Protein AF-A0A922VK07-F1 (afdb_monomer)

Nearest PDB structures (foldseek):
  8gsv-assembly1_S  TM=2.623E-01  e=2.761E+00  Homo sapiens
  7q83-assembly2_D  TM=3.585E-01  e=7.399E+00  Saccharomyces cerevisiae S288C

Mean predicted aligned error: 12.31 Å

Foldseek 3Di:
DDPDDDPPPVVPDDCVPDDVPNLVVQLVVQLVVLQVLLLLLQVVLQVQVVHDDPSDPPHDPVLSVVSNVVSVVVSVVVSVVLSVQLVVLLVVCVVVVHDVVVSVVSNVCCVVVVADPVRVVLVVQQSSQVSSQSSSLVSCVVVVQQKKAKDQPDPPADPVSVVRHRPMDTSPAAGPPRHNFDDPDGPHDIHMHGDDDDPPPDDDDDD

Solvent-accessible surface area (backbone atoms only — not comparable to full-atom values): 11897 Å² total; per-residue (Å²): 140,81,97,76,84,85,67,65,73,75,70,72,51,65,73,89,80,45,64,92,51,50,68,61,54,49,41,52,52,50,44,53,51,42,51,51,31,15,50,53,18,18,47,52,37,27,60,75,70,76,55,78,81,77,84,52,91,76,69,57,68,68,59,51,50,50,47,59,54,48,41,50,54,52,50,56,51,50,54,51,52,53,53,46,53,52,50,50,42,47,48,54,26,58,76,68,69,51,57,69,71,55,33,51,46,46,48,45,45,51,70,78,59,65,63,52,71,66,56,49,48,30,50,52,44,27,52,42,35,36,27,13,38,52,24,18,52,50,43,36,51,77,70,65,46,58,29,31,26,34,39,37,84,42,89,89,54,51,70,74,50,52,74,41,43,73,46,69,33,49,60,93,41,51,42,90,92,73,38,73,55,33,47,86,48,87,56,44,64,45,46,70,41,79,52,72,81,78,84,62,101,77,73,76,79,89,124

Secondary structure (DSSP, 8-state):
-----S-TTGGGS-TTTS-TTHHHHHHHHHHHHHHHHHHHHHHHHHHHTT------SSPPHHHHHHHHHHHHHHHHHHHHHHHHHHHHHHHHHHHTT--HHHHHHHHHHHHHSS--HHHHHHHHHHHHHHHHHHHHHHHHHHTT--EEEEE--STT--HHHHHTTT-EEETTSPBTTTB-SS-SSTT---EEEEEPPP--S------

Structure (mmCIF, N/CA/C/O backbone):
data_AF-A0A922VK07-F1
#
_entry.id   AF-A0A922VK07-F1
#
loop_
_atom_site.group_PDB
_atom_site.id
_atom_site.type_symbol
_atom_site.label_atom_id
_atom_site.label_alt_id
_atom_site.label_comp_id
_atom_site.label_asym_id
_atom_site.label_entity_id
_atom_site.label_seq_id
_atom_site.pdbx_PDB_ins_code
_atom_site.Cartn_x
_atom_site.Cartn_y
_atom_site.Cartn_z
_atom_site.occupancy
_atom_site.B_iso_or_equiv
_atom_site.auth_seq_id
_atom_site.auth_comp_id
_atom_site.auth_asym_id
_atom_site.auth_atom_id
_atom_site.pdbx_PDB_model_num
ATOM 1 N N . MET A 1 1 ? 19.769 -28.371 -1.000 1.00 34.50 1 MET A N 1
ATOM 2 C CA . MET A 1 1 ? 20.907 -27.501 -1.371 1.00 34.50 1 MET A CA 1
ATOM 3 C C . MET A 1 1 ? 20.717 -27.046 -2.810 1.00 34.50 1 MET A C 1
ATOM 5 O O . MET A 1 1 ? 20.268 -27.857 -3.603 1.00 34.50 1 MET A O 1
ATOM 9 N N . HIS A 1 2 ? 21.078 -25.786 -3.083 1.00 27.80 2 HIS A N 1
ATOM 10 C CA . HIS A 1 2 ? 21.052 -25.051 -4.365 1.00 27.80 2 HIS A CA 1
ATOM 11 C C . HIS A 1 2 ? 19.801 -24.202 -4.649 1.00 27.80 2 HIS A C 1
ATOM 13 O O . HIS A 1 2 ? 19.080 -24.404 -5.618 1.00 27.80 2 HIS A O 1
ATOM 19 N N . ALA A 1 3 ? 19.629 -23.159 -3.828 1.00 29.22 3 ALA A N 1
ATOM 20 C CA . ALA A 1 3 ? 19.074 -21.883 -4.277 1.00 29.22 3 ALA A CA 1
ATOM 21 C C . ALA A 1 3 ? 20.200 -21.111 -4.991 1.00 29.22 3 ALA A C 1
ATOM 23 O O . ALA A 1 3 ? 20.914 -20.316 -4.390 1.00 29.22 3 ALA A O 1
ATOM 24 N N . GLY A 1 4 ? 20.450 -21.457 -6.250 1.00 34.28 4 GLY A N 1
ATOM 25 C CA . GLY A 1 4 ? 21.492 -20.850 -7.072 1.00 34.28 4 GLY A CA 1
ATOM 26 C C . GLY A 1 4 ? 20.924 -20.541 -8.441 1.00 34.28 4 GLY A C 1
ATOM 27 O O . GLY A 1 4 ? 21.095 -21.314 -9.374 1.00 34.28 4 GLY A O 1
ATOM 28 N N . GLY A 1 5 ? 20.195 -19.440 -8.562 1.00 36.53 5 GLY A N 1
ATOM 29 C CA . GLY A 1 5 ? 19.649 -19.046 -9.849 1.00 36.53 5 GLY A CA 1
ATOM 30 C C . GLY A 1 5 ? 19.075 -17.647 -9.796 1.00 36.53 5 GLY A C 1
ATOM 31 O O . GLY A 1 5 ? 18.099 -17.430 -9.091 1.00 36.53 5 GLY A O 1
ATOM 32 N N . ARG A 1 6 ? 19.656 -16.765 -10.621 1.00 42.44 6 ARG A N 1
ATOM 33 C CA . ARG A 1 6 ? 19.177 -15.419 -11.006 1.00 42.44 6 ARG A CA 1
ATOM 34 C C . ARG A 1 6 ? 19.778 -14.186 -10.309 1.00 42.44 6 ARG A C 1
ATOM 36 O O . ARG A 1 6 ? 19.239 -13.105 -10.451 1.00 42.44 6 ARG A O 1
ATOM 43 N N . LEU A 1 7 ? 20.974 -14.302 -9.724 1.00 39.00 7 LEU A N 1
ATOM 44 C CA . LEU A 1 7 ? 21.873 -13.149 -9.468 1.00 39.00 7 LEU A CA 1
ATOM 45 C C . LEU A 1 7 ? 22.954 -12.964 -10.560 1.00 39.00 7 LEU A C 1
ATOM 47 O O . LEU A 1 7 ? 23.858 -12.148 -10.421 1.00 39.00 7 LEU A O 1
ATOM 51 N N . GLY A 1 8 ? 22.913 -13.758 -11.637 1.00 34.16 8 GLY A N 1
ATOM 52 C CA . GLY A 1 8 ? 24.008 -13.847 -12.615 1.00 34.16 8 GLY A CA 1
ATOM 53 C C . GLY A 1 8 ? 24.198 -12.612 -13.502 1.00 34.16 8 GLY A C 1
ATOM 54 O O . GLY A 1 8 ? 25.324 -12.330 -13.891 1.00 34.16 8 GLY A O 1
ATOM 55 N N . LEU A 1 9 ? 23.129 -11.863 -13.792 1.00 38.66 9 LEU A N 1
ATOM 56 C CA . LEU A 1 9 ? 23.190 -10.722 -14.715 1.00 38.66 9 LEU A CA 1
ATOM 57 C C . LEU A 1 9 ? 23.786 -9.463 -14.068 1.00 38.66 9 LEU A C 1
ATOM 59 O O . LEU A 1 9 ? 24.550 -8.756 -14.713 1.00 38.66 9 LEU A O 1
ATOM 63 N N . LEU A 1 10 ? 23.530 -9.229 -12.777 1.00 36.50 10 LEU A N 1
ATOM 64 C CA . LEU A 1 10 ? 24.137 -8.114 -12.036 1.00 36.50 10 LEU A CA 1
ATOM 65 C C . LEU A 1 10 ? 25.637 -8.338 -11.775 1.00 36.50 10 LEU A C 1
ATOM 67 O O . LEU A 1 10 ? 26.406 -7.386 -11.734 1.00 36.50 10 LEU A O 1
ATOM 71 N N . LYS A 1 11 ? 26.093 -9.594 -11.689 1.00 37.59 11 LYS A N 1
ATOM 72 C CA . LYS A 1 11 ? 27.518 -9.938 -11.510 1.00 37.59 11 LYS A CA 1
ATOM 73 C C . LYS A 1 11 ? 28.387 -9.740 -12.762 1.00 37.59 11 LYS A C 1
ATOM 75 O O . LYS A 1 11 ? 29.596 -9.929 -12.675 1.00 37.59 11 LYS A O 1
ATOM 80 N N . ALA A 1 12 ? 27.789 -9.416 -13.911 1.00 39.25 12 ALA A N 1
ATOM 81 C CA . ALA A 1 12 ? 28.489 -9.238 -15.185 1.00 39.25 12 ALA A CA 1
ATOM 82 C C . ALA A 1 12 ? 28.828 -7.769 -15.509 1.00 39.25 12 ALA A C 1
ATOM 84 O O . ALA A 1 12 ? 29.496 -7.506 -16.507 1.00 39.25 12 ALA A O 1
ATOM 85 N N . LEU A 1 13 ? 28.376 -6.816 -14.686 1.00 40.22 13 LEU A N 1
ATOM 86 C CA . LEU A 1 13 ? 28.711 -5.399 -14.824 1.00 40.22 13 LEU A CA 1
ATOM 87 C C . LEU A 1 13 ? 30.000 -5.072 -14.049 1.00 40.22 13 LEU A C 1
ATOM 89 O O . LEU A 1 13 ? 30.261 -5.709 -13.024 1.00 40.22 13 LEU A O 1
ATOM 93 N N . PRO A 1 14 ? 30.805 -4.089 -14.500 1.00 47.56 14 PRO A N 1
ATOM 94 C CA . PRO A 1 14 ? 31.959 -3.619 -13.740 1.00 47.56 14 PRO A CA 1
ATOM 95 C C . PRO A 1 14 ? 31.535 -3.232 -12.316 1.00 47.56 14 PRO A C 1
ATOM 97 O O . PRO A 1 14 ? 30.571 -2.489 -12.127 1.00 47.56 14 PRO A O 1
ATOM 100 N N . SER A 1 15 ? 32.234 -3.755 -11.307 1.00 45.62 15 SER A N 1
ATOM 101 C CA . SER A 1 15 ? 31.907 -3.573 -9.881 1.00 45.62 15 SER A CA 1
ATOM 102 C C . SER A 1 15 ? 31.870 -2.108 -9.428 1.00 45.62 15 SER A C 1
ATOM 104 O O . SER A 1 15 ? 31.229 -1.766 -8.441 1.00 45.62 15 SER A O 1
ATOM 106 N N . GLU A 1 16 ? 32.554 -1.243 -10.166 1.00 42.69 16 GLU A N 1
ATOM 107 C CA . GLU A 1 16 ? 32.606 0.207 -10.014 1.00 42.69 16 GLU A CA 1
ATOM 108 C C . GLU A 1 16 ? 31.335 0.933 -10.497 1.00 42.69 16 GLU A C 1
ATOM 110 O O . GLU A 1 16 ? 31.148 2.103 -10.173 1.00 42.69 16 GLU A O 1
ATOM 115 N N . TRP A 1 17 ? 30.475 0.272 -11.283 1.00 40.72 17 TRP A N 1
ATOM 116 C CA . TRP A 1 17 ? 29.244 0.848 -11.851 1.00 40.72 17 TRP A CA 1
ATOM 117 C C . TRP A 1 17 ? 27.993 0.474 -11.055 1.00 40.72 17 TRP A C 1
ATOM 119 O O . TRP A 1 17 ? 26.922 1.032 -11.287 1.00 40.72 17 TRP A O 1
ATOM 129 N N . LEU A 1 18 ? 28.121 -0.458 -10.114 1.00 41.75 18 LEU A N 1
ATOM 130 C CA . LEU A 1 18 ? 27.050 -0.839 -9.210 1.00 41.75 18 LEU A CA 1
ATOM 131 C C . LEU A 1 18 ? 27.327 -0.242 -7.827 1.00 41.75 18 LEU A C 1
ATOM 133 O O . LEU A 1 18 ? 28.446 -0.370 -7.321 1.00 41.75 18 LEU A O 1
ATOM 137 N N . PRO A 1 19 ? 26.333 0.387 -7.175 1.00 47.91 19 PRO A N 1
ATOM 138 C CA . PRO A 1 19 ? 26.452 0.686 -5.758 1.00 47.91 19 PRO A CA 1
ATOM 139 C C . PRO A 1 19 ? 26.739 -0.630 -5.029 1.00 47.91 19 PRO A C 1
ATOM 141 O O . PRO A 1 19 ? 26.002 -1.600 -5.198 1.00 47.91 19 PRO A O 1
ATOM 144 N N . GLN A 1 20 ? 27.820 -0.669 -4.246 1.00 48.09 20 GLN A N 1
ATOM 145 C CA . GLN A 1 20 ? 28.349 -1.902 -3.641 1.00 48.09 20 GLN A CA 1
ATOM 146 C C . GLN A 1 20 ? 27.286 -2.681 -2.842 1.00 48.09 20 GLN A C 1
ATOM 148 O O . GLN A 1 20 ? 27.364 -3.902 -2.781 1.00 48.09 20 GLN A O 1
ATOM 153 N N . ASN A 1 21 ? 26.272 -1.984 -2.307 1.00 53.88 21 ASN A N 1
ATOM 154 C CA . ASN A 1 21 ? 25.130 -2.553 -1.588 1.00 53.88 21 ASN A CA 1
ATOM 155 C C . ASN A 1 21 ? 23.784 -1.978 -2.078 1.00 53.88 21 ASN A C 1
ATOM 157 O O . ASN A 1 21 ? 22.905 -1.710 -1.264 1.00 53.88 21 ASN A O 1
ATOM 161 N N . ALA A 1 22 ? 23.618 -1.749 -3.388 1.00 56.25 22 ALA A N 1
ATOM 162 C CA . ALA A 1 22 ? 22.436 -1.081 -3.960 1.00 56.25 22 ALA A CA 1
ATOM 163 C C . ALA A 1 22 ? 21.097 -1.614 -3.420 1.00 56.25 22 ALA A C 1
ATOM 165 O O . ALA A 1 22 ? 20.218 -0.828 -3.077 1.00 56.25 22 ALA A O 1
ATOM 166 N N . ASP A 1 23 ? 20.978 -2.936 -3.289 1.00 61.97 23 ASP A N 1
ATOM 167 C CA . ASP A 1 23 ? 19.768 -3.599 -2.801 1.00 61.97 23 ASP A CA 1
ATOM 168 C C . ASP A 1 23 ? 19.545 -3.368 -1.297 1.00 61.97 23 ASP A C 1
ATOM 170 O O . ASP A 1 23 ? 18.420 -3.120 -0.862 1.00 61.97 23 ASP A O 1
ATOM 174 N N . GLU A 1 24 ? 20.610 -3.389 -0.487 1.00 64.94 24 GLU A N 1
ATOM 175 C CA . GLU A 1 24 ? 20.513 -3.142 0.957 1.00 64.94 24 GLU A CA 1
ATOM 176 C C . GLU A 1 24 ? 20.258 -1.666 1.268 1.00 64.94 24 GLU A C 1
ATOM 178 O O . GLU A 1 24 ? 19.494 -1.352 2.181 1.00 64.94 24 GLU A O 1
ATOM 183 N N . ASP A 1 25 ? 20.876 -0.753 0.518 1.00 65.38 25 ASP A N 1
ATOM 184 C CA . ASP A 1 25 ? 20.674 0.687 0.669 1.00 65.38 25 ASP A CA 1
ATOM 185 C C . ASP A 1 25 ? 19.278 1.094 0.195 1.00 65.38 25 ASP A C 1
ATOM 187 O O . ASP A 1 25 ? 18.589 1.838 0.892 1.00 65.38 25 ASP A O 1
ATOM 191 N N . PHE A 1 26 ? 18.798 0.528 -0.917 1.00 67.00 26 PHE A N 1
ATOM 192 C CA . PHE A 1 26 ? 17.413 0.692 -1.354 1.00 67.00 26 PHE A CA 1
ATOM 193 C C . PHE A 1 26 ? 16.418 0.167 -0.311 1.00 67.00 26 PHE A C 1
ATOM 195 O O . PHE A 1 26 ? 15.484 0.881 0.063 1.00 67.00 26 PHE A O 1
ATOM 202 N N . ALA A 1 27 ? 16.631 -1.046 0.208 1.00 66.69 27 ALA A N 1
ATOM 203 C CA . ALA A 1 27 ? 15.777 -1.623 1.243 1.00 66.69 27 ALA A CA 1
ATOM 204 C C . ALA A 1 27 ? 15.758 -0.760 2.516 1.00 66.69 27 ALA A C 1
ATOM 206 O O . ALA A 1 27 ? 14.699 -0.544 3.106 1.00 66.69 27 ALA A O 1
ATOM 207 N N . ARG A 1 28 ? 16.906 -0.205 2.917 1.00 70.44 28 ARG A N 1
ATOM 208 C CA . ARG A 1 28 ? 17.027 0.683 4.082 1.00 70.44 28 ARG A CA 1
ATOM 209 C C . ARG A 1 28 ? 16.248 1.986 3.898 1.00 70.44 28 ARG A C 1
ATOM 211 O O . ARG A 1 28 ? 15.599 2.460 4.833 1.00 70.44 28 ARG A O 1
ATOM 218 N N . GLU A 1 29 ? 16.293 2.556 2.701 1.00 67.19 29 GLU A N 1
ATOM 219 C CA . GLU A 1 29 ? 15.574 3.780 2.338 1.00 67.19 29 GLU A CA 1
ATOM 220 C C . GLU A 1 29 ? 14.070 3.541 2.297 1.00 67.19 29 GLU A C 1
ATOM 222 O O . GLU A 1 29 ? 13.292 4.340 2.829 1.00 67.19 29 GLU A O 1
ATOM 227 N N . LEU A 1 30 ? 13.663 2.408 1.728 1.00 68.62 30 LEU A N 1
ATOM 228 C CA . LEU A 1 30 ? 12.269 2.005 1.676 1.00 68.62 30 LEU A CA 1
ATOM 229 C C . LEU A 1 30 ? 11.723 1.704 3.078 1.00 68.62 30 LEU A C 1
ATOM 231 O O . LEU A 1 30 ? 10.632 2.162 3.409 1.00 68.62 30 LEU A O 1
ATOM 235 N N . GLU A 1 31 ? 12.490 1.035 3.947 1.00 73.00 31 GLU A N 1
ATOM 236 C CA . GLU A 1 31 ? 12.117 0.826 5.354 1.00 73.00 31 GLU A CA 1
ATOM 237 C C . GLU A 1 31 ? 11.935 2.163 6.084 1.00 73.00 31 GLU A C 1
ATOM 239 O O . GLU A 1 31 ? 10.936 2.342 6.787 1.00 73.00 31 GLU A O 1
ATOM 244 N N . ARG A 1 32 ? 12.837 3.136 5.879 1.00 70.38 32 ARG A N 1
ATOM 245 C CA . ARG A 1 32 ? 12.687 4.494 6.435 1.00 70.38 32 ARG A CA 1
ATOM 246 C C . ARG A 1 32 ? 11.392 5.157 5.972 1.00 70.38 32 ARG A C 1
ATOM 248 O O . ARG A 1 32 ? 10.662 5.716 6.791 1.00 70.38 32 ARG A O 1
ATOM 255 N N . TYR A 1 33 ? 11.114 5.110 4.674 1.00 72.19 33 TYR A N 1
ATOM 256 C CA . TYR A 1 33 ? 9.915 5.703 4.087 1.00 72.19 33 TYR A CA 1
ATOM 257 C C . TYR A 1 33 ? 8.630 5.049 4.616 1.00 72.19 33 TYR A C 1
ATOM 259 O O . TYR A 1 33 ? 7.757 5.746 5.137 1.00 72.19 33 TYR A O 1
ATOM 267 N N . MET A 1 34 ? 8.545 3.718 4.556 1.00 70.94 34 MET A N 1
ATOM 268 C CA . MET A 1 34 ? 7.383 2.948 5.010 1.00 70.94 34 MET A CA 1
ATOM 269 C C . MET A 1 34 ? 7.141 3.140 6.510 1.00 70.94 34 MET A C 1
ATOM 271 O O . MET A 1 34 ? 6.001 3.294 6.939 1.00 70.94 34 MET A O 1
ATOM 275 N N . SER A 1 35 ? 8.210 3.226 7.307 1.00 77.06 35 SER A N 1
ATOM 276 C CA . SER A 1 35 ? 8.108 3.526 8.740 1.00 77.06 35 SER A CA 1
ATOM 277 C C . SER A 1 35 ? 7.479 4.894 8.991 1.00 77.06 35 SER A C 1
ATOM 279 O O . SER A 1 35 ? 6.587 5.013 9.826 1.00 77.06 35 SER A O 1
ATOM 281 N N . ARG A 1 36 ? 7.884 5.929 8.242 1.00 70.56 36 ARG A N 1
ATOM 282 C CA . ARG A 1 36 ? 7.278 7.267 8.356 1.00 70.56 36 ARG A CA 1
ATOM 283 C C . ARG A 1 36 ? 5.806 7.263 7.954 1.00 70.56 36 ARG A C 1
ATOM 285 O O . ARG A 1 36 ? 4.998 7.866 8.650 1.00 70.56 36 ARG A O 1
ATOM 292 N N . ALA A 1 37 ? 5.458 6.582 6.864 1.00 68.62 37 ALA A N 1
ATOM 293 C CA . ALA A 1 37 ? 4.071 6.474 6.420 1.00 68.62 37 ALA A CA 1
ATOM 294 C C . ALA A 1 37 ? 3.188 5.756 7.457 1.00 68.62 37 ALA A C 1
ATOM 296 O O . ALA A 1 37 ? 2.074 6.203 7.714 1.00 68.62 37 ALA A O 1
ATOM 297 N N . ALA A 1 38 ? 3.698 4.707 8.109 1.00 74.12 38 ALA A N 1
ATOM 298 C CA . ALA A 1 38 ? 2.981 4.020 9.181 1.00 74.12 38 ALA A CA 1
ATOM 299 C C . ALA A 1 38 ? 2.771 4.901 10.425 1.00 74.12 38 ALA A C 1
ATOM 301 O O . ALA A 1 38 ? 1.680 4.892 10.992 1.00 74.12 38 ALA A O 1
ATOM 302 N N . ILE A 1 39 ? 3.771 5.700 10.821 1.00 73.38 39 ILE A N 1
ATOM 303 C CA . ILE A 1 39 ? 3.625 6.674 11.920 1.00 73.38 39 ILE A CA 1
ATOM 304 C C . ILE A 1 39 ? 2.487 7.650 11.609 1.00 73.38 39 ILE A C 1
ATOM 306 O O . ILE A 1 39 ? 1.565 7.772 12.409 1.00 73.38 39 ILE A O 1
ATOM 310 N N . ILE A 1 40 ? 2.506 8.263 10.419 1.00 71.25 40 ILE A N 1
ATOM 311 C CA . ILE A 1 40 ? 1.449 9.185 9.966 1.00 71.25 40 ILE A CA 1
ATOM 312 C C . ILE A 1 40 ? 0.079 8.496 10.005 1.00 71.25 40 ILE A C 1
ATOM 314 O O . ILE A 1 40 ? -0.906 9.089 10.438 1.00 71.25 40 ILE A O 1
ATOM 318 N N . GLY A 1 41 ? 0.018 7.231 9.588 1.00 69.62 41 GLY A N 1
ATOM 319 C CA . GLY A 1 41 ? -1.201 6.434 9.617 1.00 69.62 41 GLY A CA 1
ATOM 320 C C . GLY A 1 41 ? -1.804 6.277 11.010 1.00 69.62 41 GLY A C 1
ATOM 321 O O . GLY A 1 41 ? -3.004 6.478 11.175 1.00 69.62 41 GLY A O 1
ATOM 322 N N . GLY A 1 42 ? -1.008 5.972 12.037 1.00 75.19 42 GLY A N 1
ATOM 323 C CA . GLY A 1 42 ? -1.560 5.904 13.396 1.00 75.19 42 GLY A CA 1
ATOM 324 C C . GLY A 1 42 ? -1.679 7.243 14.108 1.00 75.19 42 GLY A C 1
ATOM 325 O O . GLY A 1 42 ? -2.491 7.333 15.020 1.00 75.19 42 GLY A O 1
ATOM 326 N N . GLU A 1 43 ? -0.963 8.293 13.700 1.00 74.81 43 GLU A N 1
ATOM 327 C CA . GLU A 1 43 ? -1.297 9.670 14.106 1.00 74.81 43 GLU A CA 1
ATOM 328 C C . GLU A 1 43 ? -2.690 10.055 13.593 1.00 74.81 43 GLU A C 1
ATOM 330 O O . GLU A 1 43 ? -3.499 10.618 14.329 1.00 74.81 43 GLU A O 1
ATOM 335 N N . TRP A 1 44 ? -2.997 9.703 12.343 1.00 72.12 44 TRP A N 1
ATOM 336 C CA . TRP A 1 44 ? -4.326 9.888 11.770 1.00 72.12 44 TRP A CA 1
ATOM 337 C C . TRP A 1 44 ? -5.369 9.005 12.458 1.00 72.12 44 TRP A C 1
ATOM 339 O O . TRP A 1 44 ? -6.439 9.495 12.818 1.00 72.12 44 TRP A O 1
ATOM 349 N N . GLY A 1 45 ? -5.031 7.739 12.716 1.00 74.62 45 GLY A N 1
ATOM 350 C CA . GLY A 1 45 ? -5.875 6.846 13.501 1.00 74.62 45 GLY A CA 1
ATOM 351 C C . GLY A 1 45 ? -6.168 7.424 14.883 1.00 74.62 45 GLY A C 1
ATOM 352 O O . GLY A 1 45 ? -7.308 7.419 15.331 1.00 74.62 45 GLY A O 1
ATOM 353 N N . GLU A 1 46 ? -5.173 8.028 15.527 1.00 77.62 46 GLU A N 1
ATOM 354 C CA . GLU A 1 46 ? -5.369 8.676 16.815 1.00 77.62 46 GLU A CA 1
ATOM 355 C C . GLU A 1 46 ? -6.296 9.887 16.755 1.00 77.62 46 GLU A C 1
ATOM 357 O O . GLU A 1 46 ? -7.152 10.059 17.627 1.00 77.62 46 GLU A O 1
ATOM 362 N N . ALA A 1 47 ? -6.140 10.728 15.733 1.00 77.88 47 ALA A N 1
ATOM 363 C CA . ALA A 1 47 ? -6.990 11.898 15.554 1.00 77.88 47 ALA A CA 1
ATOM 364 C C . ALA A 1 47 ? -8.478 11.509 15.493 1.00 77.88 47 ALA A C 1
ATOM 366 O O . ALA A 1 47 ? -9.329 12.237 16.001 1.00 77.88 47 ALA A O 1
ATOM 367 N N . GLN A 1 48 ? -8.789 10.337 14.937 1.00 78.56 48 GLN A N 1
ATOM 368 C CA . GLN A 1 48 ? -10.154 9.811 14.872 1.00 78.56 48 GLN A CA 1
ATOM 369 C C . GLN A 1 48 ? -10.668 9.282 16.206 1.00 78.56 48 GLN A C 1
ATOM 371 O O . GLN A 1 48 ? -11.866 9.335 16.461 1.00 78.56 48 GLN A O 1
ATOM 376 N N . LEU A 1 49 ? -9.774 8.806 17.071 1.00 82.06 49 LEU A N 1
ATOM 377 C CA . LEU A 1 49 ? -10.108 8.364 18.424 1.00 82.06 49 LEU A CA 1
ATOM 378 C C . LEU A 1 49 ? -10.301 9.534 19.402 1.00 82.06 49 LEU A C 1
ATOM 380 O O . LEU A 1 49 ? -10.646 9.308 20.561 1.00 82.06 49 LEU A O 1
ATOM 384 N N . GLY A 1 50 ? -10.029 10.778 18.985 1.00 74.38 50 GLY A N 1
ATOM 385 C CA . GLY A 1 50 ? -10.095 11.955 19.858 1.00 74.38 50 GLY A CA 1
ATOM 386 C C . GLY A 1 50 ? -9.103 11.917 21.030 1.00 74.38 50 GLY A C 1
ATOM 387 O O . GLY A 1 50 ? -9.318 12.593 22.036 1.00 74.38 50 GLY A O 1
ATOM 388 N N . SER A 1 51 ? -8.040 11.113 20.928 1.00 62.94 51 SER A N 1
ATOM 389 C CA . SER A 1 51 ? -7.066 10.847 21.998 1.00 62.94 51 SER A CA 1
ATOM 390 C C . SER A 1 51 ? -5.709 11.539 21.733 1.00 62.94 51 SER A C 1
ATOM 392 O O . SER A 1 51 ? -5.491 12.114 20.668 1.00 62.94 51 SER A O 1
ATOM 394 N N . ARG A 1 52 ? -4.795 11.575 22.723 1.00 55.28 52 ARG A N 1
ATOM 395 C CA . ARG A 1 52 ? -3.452 12.194 22.573 1.00 55.28 52 ARG A CA 1
ATOM 396 C C . ARG A 1 52 ? -2.451 11.214 21.938 1.00 55.28 52 ARG A C 1
ATOM 398 O O . ARG A 1 52 ? -2.292 10.134 22.494 1.00 55.28 52 ARG A O 1
ATOM 405 N N . PRO A 1 53 ? -1.641 11.627 20.940 1.00 54.59 53 PRO A N 1
ATOM 406 C CA . PRO A 1 53 ? -0.738 10.733 20.202 1.00 54.59 53 PRO A CA 1
ATOM 407 C C . PRO A 1 53 ? 0.149 9.874 21.112 1.00 54.59 53 PRO A C 1
ATOM 409 O O . PRO A 1 53 ? 0.984 10.406 21.842 1.00 54.59 53 PRO A O 1
ATOM 412 N N . THR A 1 54 ? -0.023 8.545 21.043 1.00 56.72 54 THR A N 1
ATOM 413 C CA . THR A 1 54 ? 0.876 7.555 21.672 1.00 56.72 54 THR A CA 1
ATOM 414 C C . THR A 1 54 ? 1.825 6.897 20.674 1.00 56.72 54 THR A C 1
ATOM 416 O O . THR A 1 54 ? 2.891 6.434 21.077 1.00 56.72 54 THR A O 1
ATOM 419 N N . MET A 1 55 ? 1.490 6.895 19.377 1.00 54.38 55 MET A N 1
ATOM 420 C CA . MET A 1 55 ? 2.393 6.430 18.325 1.00 54.38 55 MET A CA 1
ATOM 421 C C . MET A 1 55 ? 3.570 7.400 18.214 1.00 54.38 55 MET A C 1
ATOM 423 O O . MET A 1 55 ? 3.466 8.491 17.663 1.00 54.38 55 MET A O 1
ATOM 427 N N . SER A 1 56 ? 4.698 6.996 18.786 1.00 58.53 56 SER A N 1
ATOM 428 C CA . SER A 1 56 ? 5.989 7.667 18.680 1.00 58.53 56 SER A CA 1
ATOM 429 C C . SER A 1 56 ? 7.067 6.618 18.428 1.00 58.53 56 SER A C 1
ATOM 431 O O . SER A 1 56 ? 6.867 5.434 18.682 1.00 58.53 56 SER A O 1
ATOM 433 N N . VAL A 1 57 ? 8.207 7.029 17.874 1.00 51.91 57 VAL A N 1
ATOM 434 C CA . VAL A 1 57 ? 9.334 6.110 17.670 1.00 51.91 57 VAL A CA 1
ATOM 435 C C . VAL A 1 57 ? 9.827 5.634 19.048 1.00 51.91 57 VAL A C 1
ATOM 437 O O . VAL A 1 57 ? 10.082 6.484 19.903 1.00 51.91 57 VAL A O 1
ATOM 440 N N . PRO A 1 58 ? 10.019 4.319 19.275 1.00 63.94 58 PRO A N 1
ATOM 441 C CA . PRO A 1 58 ? 10.003 3.232 18.291 1.00 63.94 58 PRO A CA 1
ATOM 442 C C . PRO A 1 58 ? 8.602 2.684 17.960 1.00 63.94 58 PRO A C 1
ATOM 444 O O . PRO A 1 58 ? 7.771 2.507 18.840 1.00 63.94 58 PRO A O 1
ATOM 447 N N . LEU A 1 59 ? 8.390 2.349 16.677 1.00 68.00 59 LEU A N 1
ATOM 448 C CA . LEU A 1 59 ? 7.166 1.711 16.169 1.00 68.00 59 LEU A CA 1
ATOM 449 C C . LEU A 1 59 ? 6.812 0.417 16.933 1.00 68.00 59 LEU A C 1
ATOM 451 O O . LEU A 1 59 ? 7.733 -0.327 17.297 1.00 68.00 59 LEU A O 1
ATOM 455 N N . PRO A 1 60 ? 5.513 0.077 17.071 1.00 78.38 60 PRO A N 1
ATOM 456 C CA . PRO A 1 60 ? 5.085 -1.215 17.600 1.00 78.38 60 PRO A CA 1
ATOM 457 C C . PRO A 1 60 ? 5.735 -2.389 16.857 1.00 78.38 60 PRO A C 1
ATOM 459 O O . PRO A 1 60 ? 5.924 -2.354 15.635 1.00 78.38 60 PRO A O 1
ATOM 462 N N . VAL A 1 61 ? 6.061 -3.460 17.591 1.00 81.06 61 VAL A N 1
ATOM 463 C CA . VAL A 1 61 ? 6.782 -4.630 17.051 1.00 81.06 61 VAL A CA 1
ATOM 464 C C . VAL A 1 61 ? 6.044 -5.252 15.864 1.00 81.06 61 VAL A C 1
ATOM 466 O O . VAL A 1 61 ? 6.690 -5.647 14.894 1.00 81.06 61 VAL A O 1
ATOM 469 N N . ALA A 1 62 ? 4.710 -5.301 15.909 1.00 79.56 62 ALA A N 1
ATOM 470 C CA . ALA A 1 62 ? 3.891 -5.841 14.828 1.00 79.56 62 ALA A CA 1
ATOM 471 C C . ALA A 1 62 ? 4.073 -5.049 13.520 1.00 79.56 62 ALA A C 1
ATOM 473 O O . ALA A 1 62 ? 4.382 -5.634 12.481 1.00 79.56 62 ALA A O 1
ATOM 474 N N . VAL A 1 63 ? 3.987 -3.716 13.586 1.00 77.25 63 VAL A N 1
ATOM 475 C CA . VAL A 1 63 ? 4.155 -2.816 12.431 1.00 77.25 63 VAL A CA 1
ATOM 476 C C . VAL A 1 63 ? 5.588 -2.863 11.903 1.00 77.25 63 VAL A C 1
ATOM 478 O O . VAL A 1 63 ? 5.802 -2.992 10.698 1.00 77.25 63 VAL A O 1
ATOM 481 N N . ALA A 1 64 ? 6.585 -2.835 12.790 1.00 80.06 64 ALA A N 1
ATOM 482 C CA . ALA A 1 64 ? 7.988 -2.934 12.393 1.00 80.06 64 ALA A CA 1
ATOM 483 C C . ALA A 1 64 ? 8.312 -4.283 11.721 1.00 80.06 64 ALA A C 1
ATOM 485 O O . ALA A 1 64 ? 9.071 -4.331 10.751 1.00 80.06 64 ALA A O 1
ATOM 486 N N . SER A 1 65 ? 7.735 -5.384 12.215 1.00 80.69 65 SER A N 1
ATOM 487 C CA . SER A 1 65 ? 7.883 -6.715 11.615 1.00 80.69 65 SER A CA 1
ATOM 488 C C . SER A 1 65 ? 7.240 -6.780 10.228 1.00 80.69 65 SER A C 1
ATOM 490 O O . SER A 1 65 ? 7.880 -7.239 9.279 1.00 80.69 65 SER A O 1
ATOM 492 N N . PHE A 1 66 ? 6.020 -6.246 10.091 1.00 82.75 66 PHE A N 1
ATOM 493 C CA . PHE A 1 66 ? 5.323 -6.139 8.810 1.00 82.75 66 PHE A CA 1
ATOM 494 C C . PHE A 1 66 ? 6.150 -5.366 7.777 1.00 82.75 66 PHE A C 1
ATOM 496 O O . PHE A 1 66 ? 6.410 -5.893 6.698 1.00 82.75 66 PHE A O 1
ATOM 503 N N . ILE A 1 67 ? 6.630 -4.164 8.122 1.00 74.62 67 ILE A N 1
ATOM 504 C CA . ILE A 1 67 ? 7.422 -3.328 7.208 1.00 74.62 67 ILE A CA 1
ATOM 505 C C . ILE A 1 67 ? 8.683 -4.066 6.757 1.00 74.62 67 ILE A C 1
ATOM 507 O O . ILE A 1 67 ? 8.945 -4.148 5.561 1.00 74.62 67 ILE A O 1
ATOM 511 N N . ARG A 1 68 ? 9.451 -4.652 7.684 1.00 81.12 68 ARG A N 1
ATOM 512 C CA . ARG A 1 68 ? 10.697 -5.359 7.335 1.00 81.12 68 ARG A CA 1
ATOM 513 C C . ARG A 1 68 ? 10.470 -6.590 6.469 1.00 81.12 68 ARG A C 1
ATOM 515 O O . ARG A 1 68 ? 11.308 -6.884 5.620 1.00 81.12 68 ARG A O 1
ATOM 522 N N . GLY A 1 69 ? 9.400 -7.340 6.724 1.00 77.44 69 GLY A N 1
ATOM 523 C CA . GLY A 1 69 ? 9.028 -8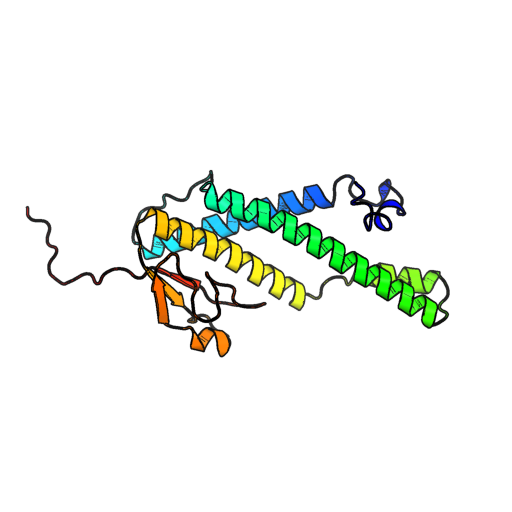.489 5.900 1.00 77.44 69 GLY A CA 1
ATOM 524 C C . GLY A 1 69 ? 8.627 -8.044 4.498 1.00 77.44 69 GLY A C 1
ATOM 525 O O . GLY A 1 69 ? 9.169 -8.542 3.515 1.00 77.44 69 GLY A O 1
ATOM 526 N N . TYR A 1 70 ? 7.751 -7.043 4.423 1.00 78.06 70 TYR A N 1
ATOM 527 C CA . TYR A 1 70 ? 7.245 -6.509 3.167 1.00 78.06 70 TYR A CA 1
ATOM 528 C C . TYR A 1 70 ? 8.343 -5.880 2.303 1.00 78.06 70 TYR A C 1
ATOM 530 O O . TYR A 1 70 ? 8.424 -6.190 1.122 1.00 78.06 70 TYR A O 1
ATOM 538 N N . VAL A 1 71 ? 9.229 -5.059 2.879 1.00 74.50 71 VAL A N 1
ATOM 539 C CA . VAL A 1 71 ? 10.351 -4.428 2.156 1.00 74.50 71 VAL A CA 1
ATOM 540 C C . VAL A 1 71 ? 11.258 -5.470 1.507 1.00 74.50 71 VAL A C 1
ATOM 542 O O . VAL A 1 71 ? 11.679 -5.272 0.372 1.00 74.50 71 VAL A O 1
ATOM 545 N N . ARG A 1 72 ? 11.530 -6.591 2.190 1.00 74.81 72 ARG A N 1
ATOM 546 C CA . ARG A 1 72 ? 12.321 -7.686 1.608 1.00 74.81 72 ARG A CA 1
ATOM 547 C C . ARG A 1 72 ? 11.618 -8.298 0.403 1.00 74.81 72 ARG A C 1
ATOM 549 O O . ARG A 1 72 ? 12.216 -8.375 -0.661 1.00 74.81 72 ARG A O 1
ATOM 556 N N . THR A 1 73 ? 10.347 -8.671 0.555 1.00 72.56 73 THR A N 1
ATOM 557 C CA . THR A 1 73 ? 9.561 -9.240 -0.549 1.00 72.56 73 THR A CA 1
ATOM 558 C C . THR A 1 73 ? 9.455 -8.271 -1.726 1.00 72.56 73 THR A C 1
ATOM 560 O O . THR A 1 73 ? 9.690 -8.668 -2.862 1.00 72.56 73 THR A O 1
ATOM 563 N N . PHE A 1 74 ? 9.175 -6.994 -1.460 1.00 68.94 74 PHE A N 1
ATOM 564 C CA . PHE A 1 74 ? 9.074 -5.959 -2.484 1.00 68.94 74 PHE A CA 1
ATOM 565 C C . PHE A 1 74 ? 10.401 -5.754 -3.227 1.00 68.94 74 PHE A C 1
ATOM 567 O O . PHE A 1 74 ? 10.411 -5.665 -4.453 1.00 68.94 74 PHE A O 1
ATOM 574 N N . ALA A 1 75 ? 11.529 -5.712 -2.510 1.00 69.19 75 ALA A N 1
ATOM 575 C CA . ALA A 1 75 ? 12.849 -5.599 -3.124 1.00 69.19 75 ALA A CA 1
ATOM 576 C C . ALA A 1 75 ? 13.167 -6.815 -4.015 1.00 69.19 75 ALA A C 1
ATOM 578 O O . ALA A 1 75 ? 13.598 -6.639 -5.155 1.00 69.19 75 ALA A O 1
ATOM 579 N N . ASP A 1 76 ? 12.879 -8.033 -3.545 1.00 66.12 76 ASP A N 1
ATOM 580 C CA . ASP A 1 76 ? 13.084 -9.265 -4.318 1.00 66.12 76 ASP A CA 1
ATOM 581 C C . ASP A 1 76 ? 12.227 -9.296 -5.601 1.00 66.12 76 ASP A C 1
ATOM 583 O O . ASP A 1 76 ? 12.698 -9.675 -6.684 1.00 66.12 76 ASP A O 1
ATOM 587 N N . GLU A 1 77 ? 10.962 -8.877 -5.505 1.00 64.88 77 GLU A N 1
ATOM 588 C CA . GLU A 1 77 ? 10.042 -8.780 -6.644 1.00 64.88 77 GLU A CA 1
ATOM 589 C C . GLU A 1 77 ? 10.496 -7.720 -7.653 1.00 64.88 77 GLU A C 1
ATOM 591 O O . GLU A 1 77 ? 10.527 -8.000 -8.856 1.00 64.88 77 GLU A O 1
ATOM 596 N N . TRP A 1 78 ? 10.918 -6.546 -7.176 1.00 66.25 78 TRP A N 1
ATOM 597 C CA . TRP A 1 78 ? 11.416 -5.451 -8.011 1.00 66.25 78 TRP A CA 1
ATOM 598 C C . TRP A 1 78 ? 12.666 -5.853 -8.802 1.00 66.25 78 TRP A C 1
ATOM 600 O O . TRP A 1 78 ? 12.733 -5.653 -10.018 1.00 66.25 78 TRP A O 1
ATOM 610 N N . VAL A 1 79 ? 13.640 -6.489 -8.141 1.00 64.38 79 VAL A N 1
ATOM 611 C CA . VAL A 1 79 ? 14.849 -7.018 -8.795 1.00 64.38 79 VAL A CA 1
ATOM 612 C C . VAL A 1 79 ? 14.477 -8.060 -9.852 1.00 64.38 79 VAL A C 1
ATOM 614 O O . VAL A 1 79 ? 15.030 -8.058 -10.955 1.00 64.38 79 VAL A O 1
ATOM 617 N N . THR A 1 80 ? 13.499 -8.922 -9.561 1.00 57.88 80 THR A N 1
ATOM 618 C CA . THR A 1 80 ? 13.024 -9.937 -10.510 1.00 57.88 80 THR A CA 1
ATOM 619 C C . THR A 1 80 ? 12.321 -9.312 -11.721 1.00 57.88 80 THR A C 1
ATOM 621 O O . THR A 1 80 ? 12.536 -9.769 -12.845 1.00 57.88 80 THR A O 1
ATOM 624 N N . GLU A 1 81 ? 11.500 -8.276 -11.534 1.00 64.88 81 GLU A N 1
ATOM 625 C CA . GLU A 1 81 ? 10.843 -7.547 -12.630 1.00 64.88 81 GLU A CA 1
ATOM 626 C C . GLU A 1 81 ? 11.873 -6.859 -13.537 1.00 64.88 81 GLU A C 1
ATOM 628 O O . GLU A 1 81 ? 11.842 -7.050 -14.752 1.00 64.88 81 GLU A O 1
ATOM 633 N N . ARG A 1 82 ? 12.859 -6.157 -12.964 1.00 67.50 82 ARG A N 1
ATOM 634 C CA . ARG A 1 82 ? 13.957 -5.542 -13.733 1.00 67.50 82 ARG A CA 1
ATOM 635 C C . ARG A 1 82 ? 14.803 -6.572 -14.481 1.00 67.50 82 ARG A C 1
ATOM 637 O O . ARG A 1 82 ? 15.152 -6.352 -15.637 1.00 67.50 82 ARG A O 1
ATOM 644 N N . ALA A 1 83 ? 15.090 -7.723 -13.873 1.00 61.41 83 ALA A N 1
ATOM 645 C CA . ALA A 1 83 ? 15.816 -8.800 -14.546 1.00 61.41 83 ALA A CA 1
ATOM 646 C C . ALA A 1 83 ? 15.045 -9.372 -15.752 1.00 61.41 83 ALA A C 1
ATOM 648 O O . ALA A 1 83 ? 15.670 -9.752 -16.747 1.00 61.41 83 ALA A O 1
ATOM 649 N N . ARG A 1 84 ? 13.704 -9.418 -15.689 1.00 61.56 84 ARG A N 1
ATOM 650 C CA . ARG A 1 84 ? 12.861 -9.798 -16.836 1.00 61.56 84 ARG A CA 1
ATOM 651 C C . ARG A 1 84 ? 12.924 -8.752 -17.940 1.00 61.56 84 ARG A C 1
ATOM 653 O O . ARG A 1 84 ? 13.226 -9.120 -19.062 1.00 61.56 84 ARG A O 1
ATOM 660 N N . GLU A 1 85 ? 12.760 -7.471 -17.620 1.00 68.12 85 GLU A N 1
ATOM 661 C CA . GLU A 1 85 ? 12.826 -6.396 -18.623 1.00 68.12 85 GLU A CA 1
ATOM 662 C C . GLU A 1 85 ? 14.180 -6.330 -19.337 1.00 68.12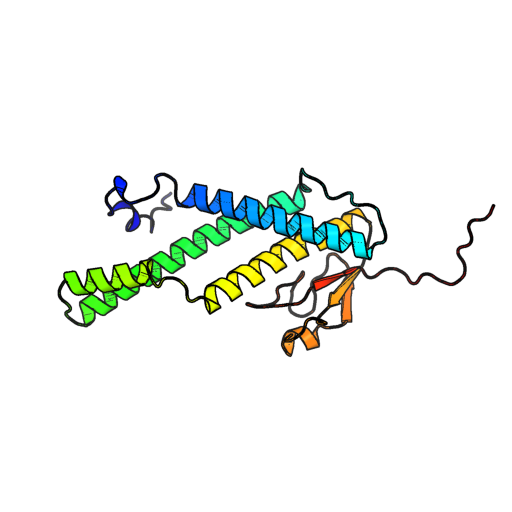 85 GLU A C 1
ATOM 664 O O . GLU A 1 85 ? 14.234 -6.158 -20.553 1.00 68.12 85 GLU A O 1
ATOM 669 N N . ILE A 1 86 ? 15.278 -6.538 -18.604 1.00 63.22 86 ILE A N 1
ATOM 670 C CA . ILE A 1 86 ? 16.621 -6.676 -19.185 1.00 63.22 86 ILE A CA 1
ATOM 671 C C . ILE A 1 86 ? 16.672 -7.879 -20.134 1.00 63.22 86 ILE A C 1
ATOM 673 O O . ILE A 1 86 ? 17.180 -7.764 -21.248 1.00 63.22 86 ILE A O 1
ATOM 677 N N . SER A 1 87 ? 16.142 -9.029 -19.707 1.00 57.38 87 SER A N 1
ATOM 678 C CA . SER A 1 87 ? 16.129 -10.248 -20.524 1.00 57.38 87 SER A CA 1
ATOM 679 C C . SER A 1 87 ? 15.290 -10.074 -21.795 1.00 57.38 87 SER A C 1
ATOM 681 O O . SER A 1 87 ? 15.731 -10.481 -22.867 1.00 57.38 87 SER A O 1
ATOM 683 N N . ASP A 1 88 ? 14.136 -9.415 -21.697 1.00 69.25 88 ASP A N 1
ATOM 684 C CA . ASP A 1 88 ? 13.227 -9.148 -22.815 1.00 69.25 88 ASP A CA 1
ATOM 685 C C . ASP A 1 88 ? 13.826 -8.134 -23.799 1.00 69.25 88 ASP A C 1
ATOM 687 O O . ASP A 1 88 ? 13.752 -8.328 -25.012 1.00 69.25 88 ASP A O 1
ATOM 691 N N . ALA A 1 89 ? 14.480 -7.077 -23.302 1.00 64.88 89 ALA A N 1
ATOM 692 C CA . ALA A 1 89 ? 15.162 -6.093 -24.142 1.00 64.88 89 ALA A CA 1
ATOM 693 C C . ALA A 1 89 ? 16.326 -6.713 -24.933 1.00 64.88 89 ALA A C 1
ATOM 695 O O . ALA A 1 89 ? 16.509 -6.394 -26.111 1.00 64.88 89 ALA A O 1
ATOM 696 N N . VAL A 1 90 ? 17.086 -7.619 -24.306 1.00 52.50 90 VAL A N 1
ATOM 697 C CA . VAL A 1 90 ? 18.147 -8.389 -24.975 1.00 52.50 90 VAL A CA 1
ATOM 698 C C . VAL A 1 90 ? 17.553 -9.353 -25.998 1.00 52.50 90 VAL A C 1
ATOM 700 O O . VAL A 1 90 ? 18.013 -9.369 -27.137 1.00 52.50 90 VAL A O 1
ATOM 703 N N . ALA A 1 91 ? 16.523 -10.118 -25.627 1.00 56.28 91 ALA A N 1
ATOM 704 C CA . ALA A 1 91 ? 15.867 -11.067 -26.527 1.00 56.28 91 ALA A CA 1
ATOM 705 C C . ALA A 1 91 ? 15.299 -10.367 -27.773 1.00 56.28 91 ALA A C 1
ATOM 707 O O . ALA A 1 91 ? 15.610 -10.765 -28.891 1.00 56.28 91 ALA A O 1
ATOM 708 N N . ALA A 1 92 ? 14.575 -9.260 -27.594 1.00 66.56 92 ALA A N 1
ATOM 709 C CA . ALA A 1 92 ? 14.003 -8.492 -28.698 1.00 66.56 92 ALA A CA 1
ATOM 710 C C . ALA A 1 92 ? 15.068 -7.915 -29.647 1.00 66.56 92 ALA A C 1
ATOM 712 O O . ALA A 1 92 ? 14.865 -7.891 -30.859 1.00 66.56 92 ALA A O 1
ATOM 713 N N . GLY A 1 93 ? 16.204 -7.453 -29.112 1.00 56.59 93 GLY A N 1
ATOM 714 C CA . GLY A 1 93 ? 17.315 -6.953 -29.924 1.00 56.59 93 GLY A CA 1
ATOM 715 C C . GLY A 1 93 ? 17.999 -8.055 -30.739 1.00 56.59 93 GLY A C 1
ATOM 716 O O . GLY A 1 93 ? 18.325 -7.854 -31.910 1.00 56.59 93 GLY A O 1
ATOM 717 N N . LEU A 1 94 ? 18.162 -9.241 -30.145 1.00 48.69 94 LEU A N 1
ATOM 718 C CA . LEU A 1 94 ? 18.708 -10.415 -30.830 1.00 48.69 94 LEU A CA 1
ATOM 719 C C . LEU A 1 94 ? 17.769 -10.921 -31.934 1.00 48.69 94 LEU A C 1
ATOM 721 O O . LEU A 1 94 ? 18.228 -11.154 -33.051 1.00 48.69 94 LEU A O 1
ATOM 725 N N . ASP A 1 95 ? 16.469 -11.028 -31.653 1.00 68.12 95 ASP A N 1
ATOM 726 C CA . ASP A 1 95 ? 15.457 -11.466 -32.624 1.00 68.12 95 ASP A CA 1
ATOM 727 C C . ASP A 1 95 ? 15.342 -10.502 -33.815 1.00 68.12 95 ASP A C 1
ATOM 729 O O . ASP A 1 95 ? 15.111 -10.921 -34.951 1.00 68.12 95 ASP A O 1
ATOM 733 N N . ALA A 1 96 ? 15.552 -9.206 -33.575 1.00 74.38 96 ALA A N 1
ATOM 734 C CA . ALA A 1 96 ? 15.564 -8.172 -34.607 1.00 74.38 96 ALA A CA 1
ATOM 735 C C . ALA A 1 96 ? 16.886 -8.096 -35.402 1.00 74.38 96 ALA A C 1
ATOM 737 O O . ALA A 1 96 ? 16.985 -7.302 -36.340 1.00 74.38 96 ALA A O 1
ATOM 738 N N . GLY A 1 97 ? 17.899 -8.901 -35.054 1.00 71.38 97 GLY A N 1
ATOM 739 C CA . GLY A 1 97 ? 19.214 -8.875 -35.701 1.00 71.38 97 GLY A CA 1
ATOM 740 C C . GLY A 1 97 ? 19.968 -7.559 -35.487 1.00 71.38 97 GLY A C 1
ATOM 741 O O . GLY A 1 97 ? 20.756 -7.148 -36.341 1.00 71.38 97 GLY A O 1
ATOM 742 N N . GLU A 1 98 ? 19.698 -6.865 -34.381 1.00 76.56 98 GLU A N 1
ATOM 743 C CA . GLU A 1 98 ? 20.299 -5.567 -34.097 1.00 76.56 98 GLU A CA 1
ATOM 744 C C . GLU A 1 98 ? 21.797 -5.694 -33.774 1.00 76.56 98 GLU A C 1
ATOM 746 O O . GLU A 1 98 ? 22.222 -6.642 -33.106 1.00 76.56 98 GLU A O 1
ATOM 751 N N . PRO A 1 99 ? 22.627 -4.726 -34.203 1.00 57.94 99 PRO A N 1
ATOM 752 C CA . PRO A 1 99 ? 24.012 -4.670 -33.764 1.00 57.94 99 PRO A CA 1
ATOM 753 C C . PRO A 1 99 ? 24.083 -4.361 -32.257 1.00 57.94 99 PRO A C 1
ATOM 755 O O . PRO A 1 99 ? 23.198 -3.730 -31.675 1.00 57.94 99 PRO A O 1
ATOM 758 N N . MET A 1 100 ? 25.146 -4.828 -31.599 1.00 52.78 100 MET A N 1
ATOM 759 C CA . MET A 1 100 ? 25.260 -4.834 -30.131 1.00 52.78 100 MET A CA 1
ATOM 760 C C . MET A 1 100 ? 25.173 -3.442 -29.484 1.00 52.78 100 MET A C 1
ATOM 762 O O . MET A 1 100 ? 24.723 -3.319 -28.348 1.00 52.78 100 MET A O 1
ATOM 766 N N . ASP A 1 101 ? 25.561 -2.385 -30.197 1.00 56.28 101 ASP A N 1
ATOM 767 C CA . ASP A 1 101 ? 25.425 -0.989 -29.767 1.00 56.28 101 ASP A CA 1
ATOM 768 C C . ASP A 1 101 ? 23.956 -0.548 -29.643 1.00 56.28 101 ASP A C 1
ATOM 770 O O . ASP A 1 101 ? 23.615 0.236 -28.751 1.00 56.28 101 ASP A O 1
ATOM 774 N N . ARG A 1 102 ? 23.068 -1.091 -30.483 1.00 55.81 102 ARG A N 1
ATOM 775 C CA . ARG A 1 102 ? 21.616 -0.866 -30.416 1.00 55.81 102 ARG A CA 1
ATOM 776 C C . ARG A 1 102 ? 20.959 -1.668 -29.301 1.00 55.81 102 ARG A C 1
ATOM 778 O O . ARG A 1 102 ? 20.159 -1.101 -28.560 1.00 55.81 102 ARG A O 1
ATOM 785 N N . ILE A 1 103 ? 21.382 -2.911 -29.085 1.00 55.78 103 ILE A N 1
ATOM 786 C CA . ILE A 1 103 ? 20.951 -3.708 -27.924 1.00 55.78 103 ILE A CA 1
ATOM 787 C C . ILE A 1 103 ? 21.399 -3.028 -26.616 1.00 55.78 103 ILE A C 1
ATOM 789 O O . ILE A 1 103 ? 20.622 -2.905 -25.670 1.00 55.78 103 ILE A O 1
ATOM 793 N N . ALA A 1 104 ? 22.619 -2.483 -26.575 1.00 51.38 104 ALA A N 1
ATOM 794 C CA . ALA A 1 104 ? 23.112 -1.696 -25.444 1.00 51.38 104 ALA A CA 1
ATOM 795 C C . ALA A 1 104 ? 22.355 -0.367 -25.254 1.00 51.38 104 ALA A C 1
ATOM 797 O O . ALA A 1 104 ? 22.221 0.108 -24.127 1.00 51.38 104 ALA A O 1
ATOM 798 N N . ALA A 1 105 ? 21.850 0.253 -26.326 1.00 65.31 105 ALA A N 1
ATOM 799 C CA . ALA A 1 105 ? 20.952 1.404 -26.222 1.00 65.31 105 ALA A CA 1
ATOM 800 C C . ALA A 1 105 ? 19.592 1.012 -25.620 1.00 65.31 105 ALA A C 1
ATOM 802 O O . ALA A 1 105 ? 19.156 1.670 -24.686 1.00 65.31 105 ALA A O 1
ATOM 803 N N . ARG A 1 106 ? 18.992 -0.113 -26.041 1.00 64.25 106 ARG A N 1
ATOM 804 C CA . ARG A 1 106 ? 17.755 -0.650 -25.435 1.00 64.25 106 ARG A CA 1
ATOM 805 C C . ARG A 1 106 ? 17.910 -0.930 -23.947 1.00 64.25 106 ARG A C 1
ATOM 807 O O . ARG A 1 106 ? 17.022 -0.617 -23.167 1.00 64.25 106 ARG A O 1
ATOM 814 N N . LEU A 1 107 ? 19.046 -1.502 -23.548 1.00 55.69 107 LEU A N 1
ATOM 815 C CA . LEU A 1 107 ? 19.352 -1.723 -22.137 1.00 55.69 107 LEU A CA 1
ATOM 816 C C . LEU A 1 107 ? 19.458 -0.404 -21.371 1.00 55.69 107 LEU A C 1
ATOM 818 O O . LEU A 1 107 ? 18.895 -0.291 -20.287 1.00 55.69 107 LEU A O 1
ATOM 822 N N . ARG A 1 108 ? 20.124 0.610 -21.935 1.00 60.31 108 ARG A N 1
ATOM 823 C CA . ARG A 1 108 ? 20.159 1.951 -21.335 1.00 60.31 108 ARG A CA 1
ATOM 824 C C . ARG A 1 108 ? 18.772 2.573 -21.235 1.00 60.31 108 ARG A C 1
ATOM 826 O O . ARG A 1 108 ? 18.481 3.118 -20.185 1.00 60.31 108 ARG A O 1
ATOM 833 N N . ASP A 1 109 ? 17.905 2.410 -22.230 1.00 66.50 109 ASP A N 1
ATOM 834 C CA . ASP A 1 109 ? 16.516 2.883 -22.168 1.00 66.50 109 ASP A CA 1
ATOM 835 C C . ASP A 1 109 ? 15.700 2.147 -21.096 1.00 66.50 109 ASP A C 1
ATOM 837 O O . ASP A 1 109 ? 14.881 2.771 -20.423 1.00 66.50 109 ASP A O 1
ATOM 841 N N . VAL A 1 110 ? 15.952 0.847 -20.874 1.00 64.12 110 VAL A N 1
ATOM 842 C CA . VAL A 1 110 ? 15.389 0.126 -19.721 1.00 64.12 110 VAL A CA 1
ATOM 843 C C . VAL A 1 110 ? 15.821 0.821 -18.435 1.00 64.12 110 VAL A C 1
ATOM 845 O O . VAL A 1 110 ? 14.960 1.098 -17.617 1.00 64.12 110 VAL A O 1
ATOM 848 N N . PHE A 1 111 ? 17.100 1.180 -18.267 1.00 55.47 111 PHE A N 1
ATOM 849 C CA . PHE A 1 111 ? 17.609 1.831 -17.049 1.00 55.47 111 PHE A CA 1
ATOM 850 C C . PHE A 1 111 ? 17.236 3.322 -16.901 1.00 55.47 111 PHE A C 1
ATOM 852 O O . PHE A 1 111 ? 16.869 3.730 -15.802 1.00 55.47 111 PHE A O 1
ATOM 859 N N . GLU A 1 112 ? 17.278 4.129 -17.963 1.00 57.12 112 GLU A N 1
ATOM 860 C CA . GLU A 1 112 ? 17.003 5.580 -17.970 1.00 57.12 112 GLU A CA 1
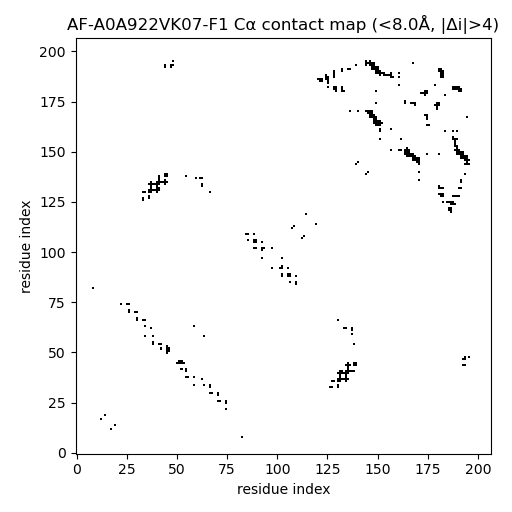ATOM 861 C C . GLU A 1 112 ? 15.500 5.903 -18.092 1.00 57.12 112 GLU A C 1
ATOM 863 O O . GLU A 1 112 ? 15.033 6.904 -17.550 1.00 57.12 112 GLU A O 1
ATOM 868 N N . GLY A 1 113 ? 14.720 5.042 -18.753 1.00 55.34 113 GLY A N 1
ATOM 869 C CA . GLY A 1 113 ? 13.267 5.153 -18.941 1.00 55.34 113 GLY A CA 1
ATOM 870 C C . GLY A 1 113 ? 12.436 4.265 -18.006 1.00 55.34 113 GLY A C 1
ATOM 871 O O . GLY A 1 113 ? 11.227 4.140 -18.204 1.00 55.34 113 GLY A O 1
ATOM 872 N N . THR A 1 114 ? 13.068 3.658 -16.993 1.00 57.81 114 THR A N 1
ATOM 873 C CA . THR A 1 114 ? 12.568 2.537 -16.161 1.00 57.81 114 THR A CA 1
ATOM 874 C C . THR A 1 114 ? 11.191 2.738 -15.527 1.00 57.81 114 THR A C 1
ATOM 876 O O . THR A 1 114 ? 10.564 1.764 -15.102 1.00 57.81 114 THR A O 1
ATOM 879 N N . MET A 1 115 ? 10.721 3.973 -15.363 1.00 57.97 115 MET A N 1
ATOM 880 C CA . MET A 1 115 ? 9.443 4.226 -14.715 1.00 57.97 115 MET A CA 1
ATOM 881 C C . MET A 1 115 ? 8.834 5.536 -15.196 1.00 57.97 115 MET A C 1
ATOM 883 O O . MET A 1 115 ? 9.350 6.619 -14.920 1.00 57.97 115 MET A O 1
ATOM 887 N N . SER A 1 116 ? 7.694 5.442 -15.886 1.00 63.19 116 SER A N 1
ATOM 888 C CA . SER A 1 116 ? 6.904 6.628 -16.201 1.00 63.19 116 SER A CA 1
ATOM 889 C C . SER A 1 116 ? 6.476 7.335 -14.912 1.00 63.19 116 SER A C 1
ATOM 891 O O . SER A 1 116 ? 6.309 6.706 -13.859 1.00 63.19 116 SER A O 1
ATOM 893 N N . ARG A 1 117 ? 6.269 8.653 -14.983 1.00 60.03 117 ARG A N 1
ATOM 894 C CA . ARG A 1 117 ? 5.785 9.448 -13.843 1.00 60.03 117 ARG A CA 1
ATOM 895 C C . ARG A 1 117 ? 4.487 8.869 -13.281 1.00 60.03 117 ARG A C 1
ATOM 897 O O . ARG A 1 117 ? 4.286 8.858 -12.068 1.00 60.03 117 ARG A O 1
ATOM 904 N N . GLU A 1 118 ? 3.627 8.369 -14.155 1.00 56.41 118 GLU A N 1
ATOM 905 C CA . GLU A 1 118 ? 2.348 7.754 -13.826 1.00 56.41 118 GLU A CA 1
ATOM 906 C C . GLU A 1 118 ? 2.565 6.471 -13.019 1.00 56.41 118 GLU A C 1
ATOM 908 O O . GLU A 1 118 ? 1.982 6.313 -11.947 1.00 56.41 118 GLU A O 1
ATOM 913 N N . ARG A 1 119 ? 3.473 5.593 -13.469 1.00 59.81 119 ARG A N 1
ATOM 914 C CA . ARG A 1 119 ? 3.800 4.348 -12.762 1.00 59.81 119 ARG A CA 1
ATOM 915 C C . ARG A 1 119 ? 4.462 4.621 -11.410 1.00 59.81 119 ARG A C 1
ATOM 917 O O . ARG A 1 119 ? 4.071 4.007 -10.419 1.00 59.81 119 ARG A O 1
ATOM 924 N N . ALA A 1 120 ? 5.383 5.584 -11.342 1.00 56.00 120 ALA A N 1
ATOM 925 C CA . ALA A 1 120 ? 5.999 6.013 -10.084 1.00 56.00 120 ALA A CA 1
ATOM 926 C C . ALA A 1 120 ? 4.954 6.541 -9.094 1.00 56.00 120 ALA A C 1
ATOM 928 O O . ALA A 1 120 ? 5.013 6.235 -7.906 1.00 56.00 120 ALA A O 1
ATOM 929 N N . THR A 1 121 ? 3.973 7.298 -9.590 1.00 60.16 121 THR A N 1
ATOM 930 C CA . THR A 1 121 ? 2.882 7.844 -8.772 1.00 60.16 121 THR A CA 1
ATOM 931 C C . THR A 1 121 ? 1.988 6.733 -8.227 1.00 60.16 121 THR A C 1
ATOM 933 O O . THR A 1 121 ? 1.671 6.743 -7.038 1.00 60.16 121 THR A O 1
ATOM 936 N N . VAL A 1 122 ? 1.622 5.755 -9.063 1.00 66.31 122 VAL A N 1
ATOM 937 C CA . VAL A 1 122 ? 0.811 4.596 -8.655 1.00 66.31 122 VAL A CA 1
ATOM 938 C C . VAL A 1 122 ? 1.516 3.794 -7.564 1.00 66.31 122 VAL A C 1
ATOM 940 O O . VAL A 1 122 ? 0.895 3.486 -6.545 1.00 66.31 122 VAL A O 1
ATOM 943 N N . ILE A 1 123 ? 2.805 3.487 -7.744 1.00 63.91 123 ILE A N 1
ATOM 944 C CA . ILE A 1 123 ? 3.599 2.753 -6.748 1.00 63.91 123 ILE A CA 1
ATOM 945 C C . ILE A 1 123 ? 3.686 3.563 -5.459 1.00 63.91 123 ILE A C 1
ATOM 947 O O . ILE A 1 123 ? 3.281 3.072 -4.410 1.00 63.91 123 ILE A O 1
ATOM 951 N N . ALA A 1 124 ? 4.125 4.824 -5.540 1.00 60.91 124 ALA A N 1
ATOM 952 C CA . ALA A 1 124 ? 4.272 5.679 -4.369 1.00 60.91 124 ALA A CA 1
ATOM 953 C C . ALA A 1 124 ? 2.976 5.733 -3.551 1.00 60.91 124 ALA A C 1
ATOM 955 O O . ALA A 1 124 ? 3.012 5.446 -2.357 1.00 60.91 124 ALA A O 1
ATOM 956 N N . ARG A 1 125 ? 1.834 6.001 -4.202 1.00 68.19 125 ARG A N 1
ATOM 957 C CA . ARG A 1 125 ? 0.518 6.055 -3.549 1.00 68.19 125 ARG A CA 1
ATOM 958 C C . ARG A 1 125 ? 0.145 4.721 -2.905 1.00 68.19 125 ARG A C 1
ATOM 960 O O . ARG A 1 125 ? -0.280 4.702 -1.751 1.00 68.19 125 ARG A O 1
ATOM 967 N N . THR A 1 126 ? 0.296 3.623 -3.643 1.00 74.00 126 THR A N 1
ATOM 968 C CA . THR A 1 126 ? -0.065 2.278 -3.170 1.00 74.00 126 THR A CA 1
ATOM 969 C C . THR A 1 126 ? 0.738 1.919 -1.921 1.00 74.00 126 THR A C 1
ATOM 971 O O . THR A 1 126 ? 0.160 1.513 -0.912 1.00 74.00 126 THR A O 1
ATOM 974 N N . GLU A 1 127 ? 2.047 2.169 -1.941 1.00 72.69 127 GLU A N 1
ATOM 975 C CA . GLU A 1 127 ? 2.923 1.887 -0.806 1.00 72.69 127 GLU A CA 1
ATOM 976 C C . GLU A 1 127 ? 2.675 2.827 0.380 1.00 72.69 127 GLU A C 1
ATOM 978 O O . GLU A 1 127 ? 2.637 2.365 1.523 1.00 72.69 127 GLU A O 1
ATOM 983 N N . THR A 1 128 ? 2.406 4.121 0.136 1.00 71.25 128 THR A N 1
ATOM 984 C CA . THR A 1 128 ? 2.006 5.053 1.208 1.00 71.25 128 THR A CA 1
ATOM 985 C C . THR A 1 128 ? 0.768 4.539 1.933 1.00 71.25 128 THR A C 1
ATOM 987 O O . THR A 1 128 ? 0.747 4.484 3.161 1.00 71.25 128 THR A O 1
ATOM 990 N N . ILE A 1 129 ? -0.273 4.171 1.181 1.00 75.31 129 ILE A N 1
ATOM 991 C CA . ILE A 1 129 ? -1.561 3.764 1.753 1.00 75.31 129 ILE A CA 1
ATOM 992 C C . ILE A 1 129 ? -1.424 2.441 2.492 1.00 75.31 129 ILE A C 1
ATOM 994 O O . ILE A 1 129 ? -2.021 2.290 3.557 1.00 75.31 129 ILE A O 1
ATOM 998 N N . ARG A 1 130 ? -0.608 1.510 1.982 1.00 84.31 130 ARG A N 1
ATOM 999 C CA . ARG A 1 130 ? -0.367 0.220 2.638 1.00 84.31 130 ARG A CA 1
ATOM 1000 C C . ARG A 1 130 ? 0.272 0.418 4.007 1.00 84.31 130 ARG A C 1
ATOM 1002 O O . ARG A 1 130 ? -0.219 -0.120 4.997 1.00 84.31 130 ARG A O 1
ATOM 1009 N N . ALA A 1 131 ? 1.342 1.208 4.069 1.00 67.62 131 ALA A N 1
ATOM 1010 C CA . ALA A 1 131 ? 2.024 1.502 5.323 1.00 67.62 131 ALA A CA 1
ATOM 1011 C C . ALA A 1 131 ? 1.139 2.303 6.289 1.00 67.62 131 ALA A C 1
ATOM 1013 O O . ALA A 1 131 ? 1.038 1.951 7.463 1.00 67.62 131 ALA A O 1
ATOM 1014 N N . SER A 1 132 ? 0.465 3.341 5.788 1.00 72.19 132 SER A N 1
ATOM 1015 C CA . SER A 1 132 ? -0.431 4.185 6.585 1.00 72.19 132 SER A CA 1
ATOM 1016 C C . SER A 1 132 ? -1.581 3.378 7.192 1.00 72.19 132 SER A C 1
ATOM 1018 O 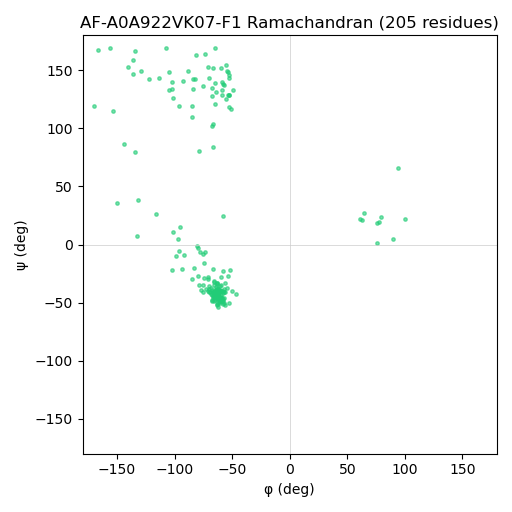O . SER A 1 132 ? -1.805 3.425 8.400 1.00 72.19 132 SER A O 1
ATOM 1020 N N . SER A 1 133 ? -2.253 2.543 6.396 1.00 85.75 133 SER A N 1
ATOM 1021 C CA . SER A 1 133 ? -3.364 1.720 6.886 1.00 85.75 133 SER A CA 1
ATOM 1022 C C . SER A 1 133 ? -2.910 0.702 7.933 1.00 85.75 133 SER A C 1
ATOM 1024 O O . SER A 1 133 ? -3.621 0.477 8.910 1.00 85.75 133 SER A O 1
ATOM 1026 N N . ALA A 1 134 ? -1.710 0.127 7.786 1.00 86.62 134 ALA A N 1
ATOM 1027 C CA . ALA A 1 134 ? -1.139 -0.758 8.801 1.00 86.62 134 ALA A CA 1
ATOM 1028 C C . ALA A 1 134 ? -0.908 -0.029 10.138 1.00 86.62 134 ALA A C 1
ATOM 1030 O O . ALA A 1 134 ? -1.229 -0.573 11.194 1.00 86.62 134 ALA A O 1
ATOM 1031 N N . GLY A 1 135 ? -0.397 1.206 10.092 1.00 76.81 135 GLY A N 1
ATOM 1032 C CA . GLY A 1 135 ? -0.221 2.042 11.279 1.00 76.81 135 GLY A CA 1
ATOM 1033 C C . GLY A 1 135 ? -1.542 2.437 11.942 1.00 76.81 135 GLY A C 1
ATOM 1034 O O . GLY A 1 135 ? -1.667 2.343 13.162 1.00 76.81 135 GLY A O 1
ATOM 1035 N N . ALA A 1 136 ? -2.542 2.822 11.146 1.00 83.94 136 ALA A N 1
ATOM 1036 C CA . ALA A 1 136 ? -3.878 3.162 11.635 1.00 83.94 136 ALA A CA 1
ATOM 1037 C C . ALA A 1 136 ? -4.539 1.972 12.346 1.00 83.94 136 ALA A C 1
ATOM 1039 O O . ALA A 1 136 ? -4.963 2.093 13.494 1.00 83.94 136 ALA A O 1
ATOM 1040 N N . LEU A 1 137 ? -4.546 0.800 11.698 1.00 90.62 137 LEU A N 1
ATOM 1041 C CA . LEU A 1 137 ? -5.100 -0.430 12.264 1.00 90.62 137 LEU A CA 1
ATOM 1042 C C . LEU A 1 137 ? -4.449 -0.808 13.591 1.00 90.62 137 LEU A C 1
ATOM 1044 O O . LEU A 1 137 ? -5.152 -1.155 14.537 1.00 90.62 137 LEU A O 1
ATOM 1048 N N . GLU A 1 138 ? -3.118 -0.755 13.670 1.00 88.75 138 GLU A N 1
ATOM 1049 C CA . GLU A 1 138 ? -2.433 -1.087 14.917 1.00 88.75 138 GLU A CA 1
ATOM 1050 C C . GLU A 1 138 ? -2.822 -0.124 16.032 1.00 88.75 138 GLU A C 1
ATOM 1052 O O . GLU A 1 138 ? -3.108 -0.556 17.147 1.00 88.75 138 GLU A O 1
ATOM 1057 N N . ARG A 1 139 ? -2.934 1.171 15.722 1.00 83.56 139 ARG A N 1
ATOM 1058 C CA . ARG A 1 139 ? -3.353 2.142 16.725 1.00 83.56 139 ARG A CA 1
ATOM 1059 C C . ARG A 1 139 ? -4.775 1.892 17.221 1.00 83.56 139 ARG A C 1
ATOM 1061 O O . ARG A 1 139 ? -5.030 2.020 18.419 1.00 83.56 139 ARG A O 1
ATOM 1068 N N . TYR A 1 140 ? -5.687 1.505 16.332 1.00 89.62 140 TYR A N 1
ATOM 1069 C CA . TYR A 1 140 ? -7.036 1.106 16.729 1.00 89.62 140 TYR A CA 1
ATOM 1070 C C . TYR A 1 140 ? -7.013 -0.114 17.655 1.00 89.62 140 TYR A C 1
ATOM 1072 O O . TYR A 1 140 ? -7.718 -0.113 18.665 1.00 89.62 140 TYR A O 1
ATOM 1080 N N . ARG A 1 141 ? -6.166 -1.117 17.372 1.00 88.81 141 ARG A N 1
ATOM 1081 C CA . ARG A 1 141 ? -5.985 -2.285 18.253 1.00 88.81 141 ARG A CA 1
ATOM 1082 C C . ARG A 1 141 ? -5.462 -1.889 19.629 1.00 88.81 141 ARG A C 1
ATOM 1084 O O . ARG A 1 141 ? -6.025 -2.320 20.631 1.00 88.81 141 ARG A O 1
ATOM 1091 N N . GLU A 1 142 ? -4.430 -1.048 19.688 1.00 86.12 142 GLU A N 1
ATOM 1092 C CA . GLU A 1 142 ? -3.874 -0.540 20.952 1.00 86.12 142 GLU A CA 1
ATOM 1093 C C . GLU A 1 142 ? -4.920 0.225 21.775 1.00 86.12 142 GLU A C 1
ATOM 1095 O O . GLU A 1 142 ? -4.924 0.152 23.003 1.00 86.12 142 GLU A O 1
ATOM 1100 N N . ALA A 1 143 ? -5.828 0.933 21.100 1.00 83.88 143 ALA A N 1
ATOM 1101 C CA . ALA A 1 143 ? -6.931 1.653 21.726 1.00 83.88 143 ALA A CA 1
ATOM 1102 C C . ALA A 1 143 ? -8.138 0.768 22.093 1.00 83.88 143 ALA A C 1
ATOM 1104 O O . ALA A 1 143 ? -9.108 1.272 22.657 1.00 83.88 143 ALA A O 1
ATOM 1105 N N . GLY A 1 144 ? -8.101 -0.534 21.791 1.00 88.00 144 GLY A N 1
ATOM 1106 C CA . GLY A 1 144 ? -9.185 -1.470 22.096 1.00 88.00 144 GLY A CA 1
ATOM 1107 C C . GLY A 1 144 ? -10.406 -1.358 21.178 1.00 88.00 144 GLY A C 1
ATOM 1108 O O . GLY A 1 144 ? -11.481 -1.829 21.545 1.00 88.00 144 GLY A O 1
ATOM 1109 N N . VAL A 1 145 ? -10.265 -0.747 19.999 1.00 90.75 145 VAL A N 1
ATOM 1110 C CA . VAL A 1 145 ? -11.327 -0.704 18.985 1.00 90.75 145 VAL A CA 1
ATOM 1111 C C . VAL A 1 145 ? -11.556 -2.111 18.435 1.00 90.75 145 VAL A C 1
ATOM 1113 O O . VAL A 1 145 ? -10.621 -2.774 17.982 1.00 90.75 145 VAL A O 1
ATOM 1116 N N . THR A 1 146 ? -12.807 -2.566 18.451 1.00 93.88 146 THR A N 1
ATOM 1117 C CA . THR A 1 146 ? -13.174 -3.934 18.059 1.00 93.88 146 THR A CA 1
ATOM 1118 C C . THR A 1 146 ? -13.573 -4.065 16.598 1.00 93.88 146 THR A C 1
ATOM 1120 O O . THR A 1 146 ? -13.486 -5.164 16.053 1.00 93.88 146 THR A O 1
ATOM 1123 N N . ASP A 1 147 ? -13.964 -2.966 15.954 1.00 95.31 147 ASP A N 1
ATOM 1124 C CA . ASP A 1 147 ? -14.551 -2.956 14.618 1.00 95.31 147 ASP A CA 1
ATOM 1125 C C . ASP A 1 147 ? -13.956 -1.831 13.761 1.00 95.31 147 ASP A C 1
ATOM 1127 O O . ASP A 1 147 ? -13.575 -0.763 14.244 1.00 95.31 147 ASP A O 1
ATOM 1131 N N . LYS A 1 148 ? -13.848 -2.093 12.462 1.00 96.19 148 LYS A N 1
ATOM 1132 C CA . LYS A 1 148 ? -13.270 -1.203 11.454 1.00 96.19 148 LYS A CA 1
ATOM 1133 C C . LYS A 1 148 ? -14.225 -1.037 10.279 1.00 96.19 148 LYS A C 1
ATOM 1135 O O . LYS A 1 148 ? -14.947 -1.970 9.935 1.00 96.19 148 LYS A O 1
ATOM 1140 N N . GLU A 1 149 ? -14.185 0.124 9.642 1.00 96.38 149 GLU A N 1
ATOM 1141 C CA . GLU A 1 149 ? -15.009 0.476 8.486 1.00 96.38 149 GLU A CA 1
ATOM 1142 C C . GLU A 1 149 ? -14.142 0.854 7.282 1.00 96.38 149 GLU A C 1
ATOM 1144 O O . GLU A 1 149 ? -13.102 1.500 7.425 1.00 96.38 149 GLU A O 1
ATOM 1149 N N . TRP A 1 150 ? -14.565 0.471 6.081 1.00 96.75 150 TRP A N 1
ATOM 1150 C CA . TRP A 1 150 ? -13.917 0.897 4.845 1.00 96.75 150 TRP A CA 1
ATOM 1151 C C . TRP A 1 150 ? -14.443 2.261 4.373 1.00 96.75 150 TRP A C 1
ATOM 1153 O O . TRP A 1 150 ? -15.613 2.408 4.010 1.00 96.75 150 TRP A O 1
ATOM 1163 N N . SER A 1 151 ? -13.560 3.260 4.287 1.00 93.94 151 SER A N 1
ATOM 1164 C CA . SER A 1 151 ? -13.888 4.583 3.741 1.00 93.94 151 SER A CA 1
ATOM 1165 C C . SER A 1 151 ? -13.374 4.745 2.312 1.00 93.94 151 SER A C 1
ATOM 1167 O O . SER A 1 151 ? -12.187 4.575 2.010 1.00 93.94 151 SER A O 1
ATOM 1169 N N . ALA A 1 152 ? -14.298 5.110 1.424 1.00 93.44 152 ALA A N 1
ATOM 1170 C CA . ALA A 1 152 ? -14.074 5.383 0.011 1.00 93.44 152 ALA A CA 1
ATOM 1171 C C . ALA A 1 152 ? -14.370 6.858 -0.325 1.00 93.44 152 ALA A C 1
ATOM 1173 O O . ALA A 1 152 ? -14.692 7.180 -1.466 1.00 93.44 152 ALA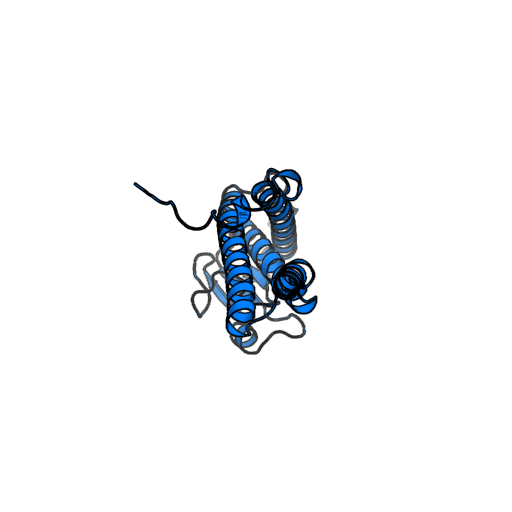 A O 1
ATOM 1174 N N . ASP A 1 153 ? -14.251 7.756 0.656 1.00 84.69 153 ASP A N 1
ATOM 1175 C CA . ASP A 1 153 ? -14.662 9.166 0.537 1.00 84.69 153 ASP A CA 1
ATOM 1176 C C . ASP A 1 153 ? -13.700 10.030 -0.293 1.00 84.69 153 ASP A C 1
ATOM 1178 O O . ASP A 1 153 ? -13.981 11.188 -0.600 1.00 84.69 153 ASP A O 1
ATOM 1182 N N . GLY A 1 154 ? -12.542 9.482 -0.668 1.00 75.12 154 GLY A N 1
ATOM 1183 C CA . GLY A 1 154 ? -11.545 10.185 -1.467 1.00 75.12 154 GLY A CA 1
ATOM 1184 C C . GLY A 1 154 ? -12.045 10.511 -2.878 1.00 75.12 154 GLY A C 1
ATOM 1185 O O . GLY A 1 154 ? -12.644 9.672 -3.558 1.00 75.12 154 GLY A O 1
ATOM 1186 N N . GLU A 1 155 ? -11.727 11.710 -3.364 1.00 75.81 155 GLU A N 1
ATOM 1187 C CA . GLU A 1 155 ? -12.011 12.102 -4.745 1.00 75.81 155 GLU A CA 1
ATOM 1188 C C . GLU A 1 155 ? -11.325 11.149 -5.745 1.00 75.81 155 GLU A C 1
ATOM 1190 O O . GLU A 1 155 ? -10.135 10.819 -5.630 1.00 75.81 155 GLU A O 1
ATOM 1195 N N . GLY A 1 156 ? -12.089 10.704 -6.747 1.00 77.44 156 GLY A N 1
ATOM 1196 C CA . GLY A 1 156 ? -11.611 9.774 -7.772 1.00 77.44 156 GLY A CA 1
ATOM 1197 C C . GLY A 1 156 ? -11.522 8.315 -7.316 1.00 77.44 156 GLY A C 1
ATOM 1198 O O . GLY A 1 156 ? -10.804 7.532 -7.936 1.00 77.44 156 GLY A O 1
ATOM 1199 N N . THR A 1 157 ? -12.218 7.928 -6.244 1.00 86.12 157 THR A N 1
ATOM 1200 C CA . THR A 1 157 ? -12.287 6.521 -5.822 1.00 86.12 157 THR A CA 1
ATOM 1201 C C . THR A 1 157 ? -13.069 5.667 -6.829 1.00 86.12 157 THR A C 1
ATOM 1203 O O . THR A 1 157 ? -14.131 6.061 -7.309 1.00 86.12 157 THR A O 1
ATOM 1206 N N . CYS A 1 158 ? -12.535 4.488 -7.167 1.00 88.56 158 CYS A N 1
ATOM 1207 C CA . CYS A 1 158 ? -13.100 3.598 -8.183 1.00 88.56 158 CYS A CA 1
ATOM 1208 C C . CYS A 1 158 ? -14.377 2.877 -7.705 1.00 88.56 158 CYS A C 1
ATOM 1210 O O . CYS A 1 158 ? -14.633 2.760 -6.506 1.00 88.56 158 CYS A O 1
ATOM 1212 N N . ALA A 1 159 ? -15.142 2.312 -8.645 1.00 92.38 159 ALA A N 1
ATOM 1213 C CA . ALA A 1 159 ? -16.397 1.615 -8.348 1.00 92.38 159 ALA A CA 1
ATOM 1214 C C . ALA A 1 159 ? -16.232 0.397 -7.416 1.00 92.38 159 ALA A C 1
ATOM 1216 O O . ALA A 1 159 ? -17.092 0.156 -6.574 1.00 92.38 159 ALA A O 1
ATOM 1217 N N . GLN A 1 160 ? -15.124 -0.348 -7.524 1.00 91.56 160 GLN A N 1
ATOM 1218 C CA . GLN A 1 160 ? -14.844 -1.483 -6.633 1.00 91.56 160 GLN A CA 1
ATOM 1219 C C . GLN A 1 160 ? -14.691 -1.025 -5.180 1.00 91.56 160 GLN A C 1
ATOM 1221 O O . GLN A 1 160 ? -15.246 -1.638 -4.277 1.00 91.56 160 GLN A O 1
ATOM 1226 N N . CYS A 1 161 ? -13.954 0.059 -4.953 1.00 92.06 161 CYS A N 1
ATOM 1227 C CA . CYS A 1 161 ? -13.775 0.616 -3.620 1.00 92.06 161 CYS A CA 1
ATOM 1228 C C . CYS A 1 161 ? -15.053 1.260 -3.081 1.00 92.06 161 CYS A C 1
ATOM 1230 O O . CYS A 1 161 ? -15.322 1.147 -1.890 1.00 92.06 161 CYS A O 1
ATOM 1232 N N . GLN A 1 162 ? -15.849 1.894 -3.945 1.00 95.12 162 GLN A N 1
ATOM 1233 C CA . GLN A 1 162 ? -17.164 2.417 -3.567 1.00 95.12 162 GLN A CA 1
ATOM 1234 C C . GLN A 1 162 ? -18.126 1.306 -3.136 1.00 95.12 162 GLN A C 1
ATOM 1236 O O . GLN A 1 162 ? -18.917 1.507 -2.224 1.00 95.12 162 GLN A O 1
ATOM 1241 N N . ALA A 1 163 ? -18.025 0.110 -3.722 1.00 94.25 163 ALA A N 1
ATOM 1242 C CA . ALA A 1 163 ? -18.824 -1.039 -3.297 1.00 94.25 163 ALA A CA 1
ATOM 1243 C C . ALA A 1 163 ? -18.480 -1.539 -1.880 1.00 94.25 163 ALA A C 1
ATOM 1245 O O . ALA A 1 163 ? -19.304 -2.209 -1.266 1.00 94.25 163 ALA A O 1
ATOM 1246 N N . LEU A 1 164 ? -17.285 -1.217 -1.371 1.00 95.12 164 LEU A N 1
ATOM 1247 C CA . LEU A 1 164 ? 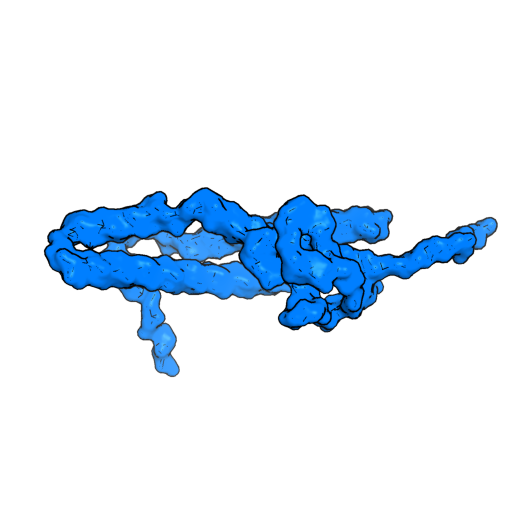-16.871 -1.513 0.003 1.00 95.12 164 LEU A CA 1
ATOM 1248 C C . LEU A 1 164 ? -17.180 -0.359 0.966 1.00 95.12 164 LEU A C 1
ATOM 1250 O O . LEU A 1 164 ? -17.020 -0.521 2.168 1.00 95.12 164 LEU A O 1
ATOM 1254 N N . HIS A 1 165 ? -17.586 0.815 0.475 1.00 95.75 165 HIS A N 1
ATOM 1255 C CA . HIS A 1 165 ? -17.789 1.988 1.320 1.00 95.75 165 HIS A CA 1
ATOM 1256 C C . HIS A 1 165 ? -18.830 1.736 2.417 1.00 95.75 165 HIS A C 1
ATOM 1258 O O . HIS A 1 165 ? -19.935 1.270 2.137 1.00 95.75 165 HIS A O 1
ATOM 1264 N N . GLY A 1 166 ? -18.469 2.045 3.663 1.00 95.50 166 GLY A N 1
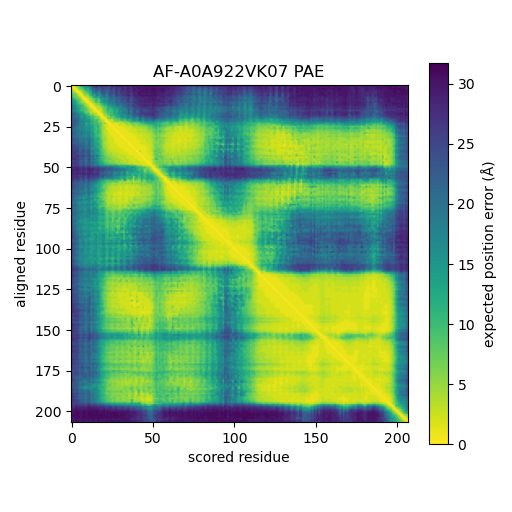ATOM 1265 C CA . GLY A 1 166 ? -19.318 1.814 4.829 1.00 95.50 166 GLY A CA 1
ATOM 1266 C C . GLY A 1 166 ? -19.382 0.348 5.263 1.00 95.50 166 GLY A C 1
ATOM 1267 O O . GLY A 1 166 ? -20.083 0.025 6.220 1.00 95.50 166 GLY A O 1
ATOM 1268 N N . GLU A 1 167 ? -18.672 -0.570 4.594 1.00 97.06 167 GLU A N 1
ATOM 1269 C CA . GLU A 1 167 ? -18.580 -1.949 5.060 1.00 97.06 167 GLU A CA 1
ATOM 1270 C C . GLU A 1 167 ? -17.839 -1.975 6.397 1.00 97.06 167 GLU A C 1
ATOM 1272 O O . GLU A 1 167 ? -16.678 -1.577 6.473 1.00 97.06 167 GLU A O 1
ATOM 1277 N N . GLN A 1 168 ? -18.503 -2.488 7.432 1.00 97.06 168 GLN A N 1
ATOM 1278 C CA . GLN A 1 168 ? -17.921 -2.692 8.753 1.00 97.06 168 GLN A CA 1
ATOM 1279 C C . GLN A 1 168 ? -17.560 -4.159 8.973 1.00 97.06 168 GLN A C 1
ATOM 1281 O O . GLN A 1 168 ? -18.307 -5.075 8.608 1.00 97.06 168 GLN A O 1
ATOM 1286 N N . ARG A 1 169 ? -16.410 -4.395 9.602 1.00 97.12 169 ARG A N 1
ATOM 1287 C CA . ARG A 1 169 ? -15.931 -5.723 9.990 1.00 97.12 169 ARG A CA 1
ATOM 1288 C C . ARG A 1 169 ? -15.268 -5.675 11.361 1.00 97.12 169 ARG A C 1
ATOM 1290 O O . ARG A 1 169 ? -14.649 -4.664 11.682 1.00 97.12 169 ARG A O 1
ATOM 1297 N N . PRO A 1 170 ? -15.268 -6.792 12.108 1.00 96.44 170 PRO A N 1
ATOM 1298 C CA . PRO A 1 170 ? -14.384 -6.926 13.256 1.00 96.44 170 PRO A CA 1
ATOM 1299 C C . PRO A 1 170 ? -12.928 -6.638 12.861 1.00 96.44 170 PRO A C 1
ATOM 1301 O O . PRO A 1 170 ? -12.506 -6.986 11.754 1.00 96.44 170 PRO A O 1
ATOM 1304 N N . MET A 1 171 ? -12.152 -6.045 13.769 1.00 94.12 171 MET A N 1
ATOM 1305 C CA . MET A 1 171 ? -10.780 -5.570 13.538 1.00 94.12 171 MET A CA 1
ATOM 1306 C C . MET A 1 171 ? -9.881 -6.637 12.887 1.00 94.12 171 MET A C 1
ATOM 1308 O O . MET A 1 171 ? -9.137 -6.353 11.942 1.00 94.12 171 MET A O 1
ATOM 1312 N N . ASP A 1 172 ? -10.030 -7.886 13.332 1.00 92.12 172 ASP A N 1
ATOM 1313 C CA . ASP A 1 172 ? -9.237 -9.043 12.896 1.00 92.12 172 ASP A CA 1
ATOM 1314 C C . ASP A 1 172 ? -9.900 -9.865 11.778 1.00 92.12 172 ASP A C 1
ATOM 1316 O O . ASP A 1 172 ? -9.527 -11.012 11.519 1.00 92.12 172 ASP A O 1
ATOM 1320 N N . ARG A 1 173 ? -10.923 -9.314 11.117 1.00 96.06 173 ARG A N 1
ATOM 1321 C CA . ARG A 1 173 ? -11.564 -9.934 9.955 1.00 96.06 173 ARG A CA 1
ATOM 1322 C C . ARG A 1 173 ? -11.310 -9.110 8.694 1.00 96.06 173 ARG A C 1
ATOM 1324 O O . ARG A 1 173 ? -11.301 -7.880 8.764 1.00 96.06 173 ARG A O 1
ATOM 1331 N N . PRO A 1 174 ? -11.117 -9.761 7.538 1.00 95.81 174 PRO A N 1
ATOM 1332 C CA . PRO A 1 174 ? -11.009 -9.046 6.279 1.00 95.81 174 PRO A CA 1
ATOM 1333 C C . PRO A 1 174 ? -12.365 -8.463 5.863 1.00 95.81 174 PRO A C 1
ATOM 1335 O O . PRO A 1 174 ? -13.421 -9.023 6.176 1.00 95.81 174 PRO A O 1
ATOM 1338 N N . PHE A 1 175 ? -12.318 -7.369 5.106 1.00 96.31 175 PHE A N 1
ATOM 1339 C CA . PHE A 1 175 ? -13.426 -6.876 4.291 1.00 96.31 175 PHE A CA 1
ATOM 1340 C C . PHE A 1 175 ? -13.760 -7.859 3.163 1.00 96.31 175 PHE A C 1
ATOM 1342 O O . PHE A 1 175 ? -13.017 -8.813 2.882 1.00 96.31 175 PHE A O 1
ATOM 1349 N N . THR A 1 176 ? -14.894 -7.630 2.500 1.00 93.56 176 THR A N 1
ATOM 1350 C CA . THR A 1 176 ? -15.306 -8.394 1.320 1.00 93.56 176 THR A CA 1
ATOM 1351 C C . THR A 1 176 ? -14.165 -8.470 0.304 1.00 93.56 176 THR A C 1
ATOM 1353 O O . THR A 1 176 ? -13.506 -7.481 -0.005 1.00 93.56 176 THR A O 1
ATOM 1356 N N . GLY A 1 177 ? -13.907 -9.676 -0.207 1.00 88.75 177 GLY A N 1
ATOM 1357 C CA . GLY A 1 177 ? -12.777 -9.938 -1.102 1.00 88.75 177 GLY A CA 1
ATOM 1358 C C . GLY A 1 177 ? -11.477 -10.337 -0.396 1.00 88.75 177 GLY A C 1
ATOM 1359 O O . GLY A 1 177 ? -10.473 -10.527 -1.074 1.00 88.75 177 GLY A O 1
ATOM 1360 N N . GLY A 1 178 ? -11.484 -10.512 0.932 1.00 91.12 178 GLY A N 1
ATOM 1361 C CA . GLY A 1 178 ? -10.305 -10.973 1.675 1.00 91.12 178 GLY A CA 1
ATOM 1362 C C . GLY A 1 178 ? -9.277 -9.869 1.929 1.00 91.12 178 GLY A C 1
ATOM 1363 O O . GLY A 1 178 ? -8.097 -10.159 2.095 1.00 91.12 178 GLY A O 1
ATOM 1364 N N . ILE A 1 179 ? -9.714 -8.608 1.917 1.00 90.19 179 ILE A N 1
ATOM 1365 C CA . ILE A 1 179 ? -8.847 -7.433 2.035 1.00 90.19 179 ILE A CA 1
ATOM 1366 C C . ILE A 1 179 ? -8.822 -6.993 3.498 1.00 90.19 179 ILE A C 1
ATOM 1368 O O . ILE A 1 179 ? -9.856 -6.628 4.046 1.00 90.19 179 ILE A O 1
ATOM 1372 N N . ASP A 1 180 ? -7.658 -6.996 4.143 1.00 89.44 180 ASP A N 1
ATOM 1373 C CA . ASP A 1 180 ? -7.569 -6.626 5.563 1.00 89.44 180 ASP A CA 1
ATOM 1374 C C . ASP A 1 180 ? -7.683 -5.115 5.810 1.00 89.44 180 ASP A C 1
ATOM 1376 O O . ASP A 1 180 ? -8.250 -4.699 6.823 1.00 89.44 180 ASP A O 1
ATOM 1380 N N . ALA A 1 181 ? -7.147 -4.309 4.893 1.00 91.75 181 ALA A N 1
ATOM 1381 C CA . ALA A 1 181 ? -7.225 -2.850 4.852 1.00 91.75 181 ALA A CA 1
ATOM 1382 C C . ALA A 1 181 ? -6.770 -2.335 3.472 1.00 91.75 181 ALA A C 1
ATOM 1384 O O . ALA A 1 181 ? -6.183 -3.101 2.700 1.00 91.75 181 ALA A O 1
ATOM 1385 N N . PRO A 1 182 ? -7.005 -1.052 3.139 1.00 90.06 182 PRO A N 1
ATOM 1386 C CA . PRO A 1 182 ? -6.430 -0.433 1.954 1.00 90.06 182 PRO A CA 1
ATOM 1387 C C . PRO A 1 182 ? -4.894 -0.563 1.900 1.00 90.06 182 PRO A C 1
ATOM 1389 O O . PRO A 1 182 ? -4.226 -0.564 2.936 1.00 90.06 182 PRO A O 1
ATOM 1392 N N . PRO A 1 183 ? -4.304 -0.628 0.695 1.00 91.12 183 PRO A N 1
ATOM 1393 C CA . PRO A 1 183 ? -4.951 -0.546 -0.611 1.00 91.12 183 PRO A CA 1
ATOM 1394 C C . PRO A 1 183 ? -5.546 -1.892 -1.059 1.00 91.12 183 PRO A C 1
ATOM 1396 O O . PRO A 1 183 ? -4.930 -2.940 -0.890 1.00 91.12 183 PRO A O 1
ATOM 1399 N N . ALA A 1 184 ? -6.709 -1.854 -1.720 1.00 89.75 184 ALA A N 1
ATOM 1400 C CA . ALA A 1 184 ? -7.289 -3.030 -2.388 1.00 89.75 184 ALA A CA 1
ATOM 1401 C C . ALA A 1 184 ? -6.651 -3.330 -3.758 1.00 89.75 184 ALA A C 1
ATOM 1403 O O . ALA A 1 184 ? -6.688 -4.462 -4.231 1.00 89.75 184 ALA A O 1
ATOM 1404 N N . HIS A 1 185 ? -6.119 -2.304 -4.426 1.00 87.56 185 HIS A N 1
ATOM 1405 C CA . HIS A 1 185 ? -5.609 -2.364 -5.797 1.00 87.56 185 HIS A CA 1
ATOM 1406 C C . HIS A 1 185 ? -4.573 -1.243 -6.041 1.00 87.56 185 HIS A C 1
ATOM 1408 O O . HIS A 1 185 ? -4.465 -0.326 -5.219 1.00 87.56 185 HIS A O 1
ATOM 1414 N N . PRO A 1 186 ? -3.830 -1.261 -7.165 1.00 82.44 186 PRO A N 1
ATOM 1415 C CA . PRO A 1 186 ? -2.934 -0.162 -7.534 1.00 82.44 186 PRO A CA 1
ATOM 1416 C C . PRO A 1 186 ? -3.672 1.180 -7.687 1.00 82.44 186 PRO A C 1
ATOM 1418 O O . PRO A 1 186 ? -4.773 1.217 -8.230 1.00 82.44 186 PRO A O 1
ATOM 1421 N N . ASP A 1 187 ? -3.069 2.275 -7.217 1.00 74.12 187 ASP A N 1
ATOM 1422 C CA . ASP A 1 187 ? -3.650 3.639 -7.179 1.00 74.12 187 ASP A CA 1
ATOM 1423 C C . ASP A 1 187 ? -4.929 3.770 -6.323 1.00 74.12 187 ASP A C 1
ATOM 1425 O O . ASP A 1 187 ? -5.718 4.700 -6.494 1.00 74.12 187 ASP A O 1
ATOM 1429 N N . CYS A 1 188 ? -5.146 2.853 -5.371 1.00 82.19 188 CYS A N 1
ATOM 1430 C CA . CYS A 1 188 ? -6.215 2.982 -4.377 1.00 82.19 188 CYS A CA 1
ATOM 1431 C C . CYS A 1 188 ? -6.104 4.315 -3.613 1.00 82.19 188 CYS A C 1
ATOM 1433 O O . CYS A 1 188 ? -5.027 4.900 -3.525 1.00 82.19 188 CYS A O 1
ATOM 1435 N N . ARG A 1 189 ? -7.224 4.815 -3.079 1.00 84.75 189 ARG A N 1
ATOM 1436 C CA . ARG A 1 189 ? -7.316 6.102 -2.352 1.00 84.75 189 ARG A CA 1
ATOM 1437 C C . ARG A 1 189 ? -8.083 5.991 -1.037 1.00 84.75 189 ARG A C 1
ATOM 1439 O O . ARG A 1 189 ? -8.398 7.001 -0.421 1.00 84.75 189 ARG A O 1
ATOM 1446 N N . CYS A 1 190 ? -8.415 4.764 -0.656 1.00 91.50 190 CYS A N 1
ATOM 1447 C CA . CYS A 1 190 ? -9.266 4.465 0.480 1.00 91.50 190 CYS A CA 1
ATOM 1448 C C . CYS A 1 190 ? -8.486 4.500 1.787 1.00 91.50 190 CYS A C 1
ATOM 1450 O O . CYS A 1 190 ? -7.257 4.399 1.801 1.00 91.50 190 CYS A O 1
ATOM 1452 N N . ALA A 1 191 ? -9.230 4.579 2.881 1.00 89.31 191 ALA A N 1
ATOM 1453 C CA . ALA A 1 191 ? -8.705 4.492 4.232 1.00 89.31 191 ALA A CA 1
ATOM 1454 C C . ALA A 1 191 ? -9.574 3.546 5.073 1.00 89.31 191 ALA A C 1
ATOM 1456 O O . ALA A 1 191 ? -10.672 3.163 4.668 1.00 89.31 191 ALA A O 1
ATOM 1457 N N . THR A 1 192 ? -9.067 3.149 6.237 1.00 92.50 192 THR A N 1
ATOM 1458 C CA . THR A 1 192 ? -9.855 2.413 7.236 1.00 92.50 192 THR A CA 1
ATOM 1459 C C . THR A 1 192 ? -10.257 3.375 8.340 1.00 92.50 192 THR A C 1
ATOM 1461 O O . THR A 1 192 ? -9.399 4.109 8.802 1.00 92.50 192 THR A O 1
ATOM 1464 N N . LEU A 1 193 ? -11.512 3.381 8.772 1.00 93.06 193 LEU A N 1
ATOM 1465 C CA . LEU A 1 193 ? -11.977 4.159 9.923 1.00 93.06 193 LEU A CA 1
ATOM 1466 C C . LEU A 1 193 ? -12.208 3.228 11.124 1.00 93.06 193 LEU A C 1
ATOM 1468 O O . LEU A 1 193 ? -12.590 2.071 10.922 1.00 93.06 193 LEU A O 1
ATOM 1472 N N . PRO A 1 194 ? -12.011 3.691 12.370 1.00 93.31 194 PRO A N 1
ATOM 1473 C CA . PRO A 1 194 ? -12.452 2.951 13.540 1.00 93.31 194 PRO A CA 1
ATOM 1474 C C . PRO A 1 194 ? -13.970 3.086 13.677 1.00 93.31 194 PRO A C 1
ATOM 1476 O O . PRO A 1 194 ? -14.512 4.188 13.569 1.00 93.31 194 PRO A O 1
ATOM 1479 N N . VAL A 1 195 ? -14.661 1.987 13.969 1.00 93.25 195 VAL A N 1
ATOM 1480 C CA . VAL A 1 195 ? -16.067 2.052 14.383 1.00 93.25 195 VAL A CA 1
ATOM 1481 C C . VAL A 1 195 ? -16.082 2.306 15.882 1.00 93.25 195 VAL A C 1
ATOM 1483 O O . VAL A 1 195 ? -15.691 1.454 16.681 1.00 93.25 195 VAL A O 1
ATOM 1486 N N . LEU A 1 196 ? -16.496 3.509 16.267 1.00 86.50 196 LEU A N 1
ATOM 1487 C CA . LEU A 1 196 ? -16.628 3.885 17.667 1.00 86.50 196 LEU A CA 1
ATOM 1488 C C . LEU A 1 196 ? -18.056 3.607 18.140 1.00 86.50 196 LEU A C 1
ATOM 1490 O O . LEU A 1 196 ? -18.999 3.864 17.389 1.00 86.50 196 LEU A O 1
ATOM 1494 N N . PRO A 1 197 ? -18.249 3.103 19.372 1.00 74.62 197 PRO A N 1
ATOM 1495 C CA . PRO A 1 197 ? -19.584 3.011 19.939 1.00 74.62 197 PRO A CA 1
ATOM 1496 C C . PRO A 1 197 ? -20.222 4.404 19.957 1.00 74.62 197 PRO A C 1
ATOM 1498 O O . PRO A 1 197 ? -19.558 5.387 20.296 1.00 74.62 197 PRO A O 1
ATOM 1501 N N . GLU A 1 198 ? -21.502 4.492 19.584 1.00 60.00 198 GLU A N 1
ATOM 1502 C CA . GLU A 1 198 ? -22.234 5.756 19.625 1.00 60.00 198 GLU A CA 1
ATOM 1503 C C . GLU A 1 198 ? -22.102 6.388 21.017 1.00 60.00 198 GLU A C 1
ATOM 1505 O O . GLU A 1 198 ? -22.362 5.749 22.043 1.00 60.00 198 GLU A O 1
ATOM 1510 N N . TYR A 1 199 ? -21.707 7.663 21.054 1.00 47.31 199 TYR A N 1
ATOM 1511 C CA . TYR A 1 199 ? -21.765 8.484 22.258 1.00 47.31 199 TYR A CA 1
ATOM 1512 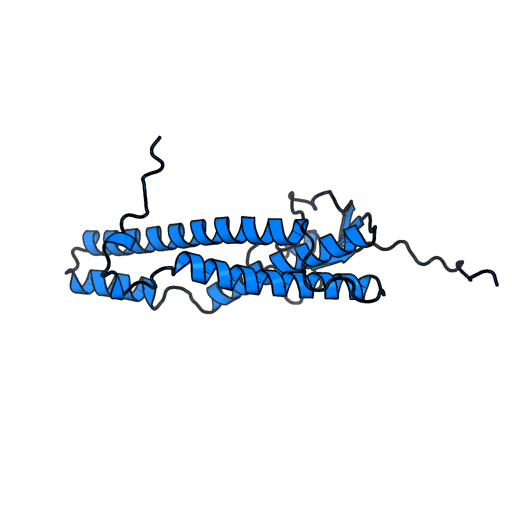C C . TYR A 1 199 ? -23.246 8.695 22.602 1.00 47.31 199 TYR A C 1
ATOM 1514 O O . TYR A 1 199 ? -23.871 9.670 22.193 1.00 47.31 199 TYR A O 1
ATOM 1522 N N . GLY A 1 200 ? -23.851 7.743 23.310 1.00 37.81 200 GLY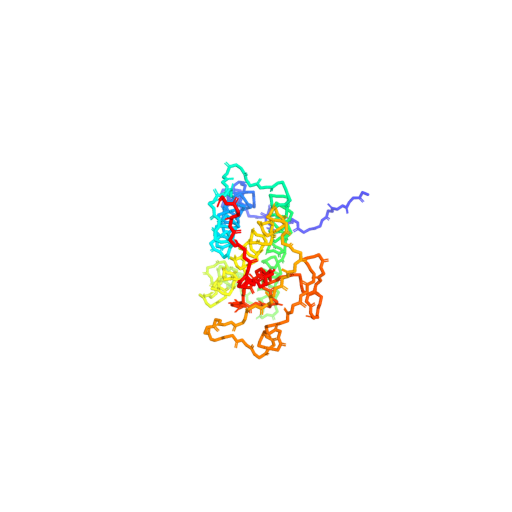 A N 1
ATOM 1523 C CA . GLY A 1 200 ? -25.209 7.902 23.809 1.00 37.81 200 GLY A CA 1
ATOM 1524 C C . GLY A 1 200 ? -25.290 9.144 24.700 1.00 37.81 200 GLY A C 1
ATOM 1525 O O . GLY A 1 200 ? -24.418 9.368 25.540 1.00 37.81 200 GLY A O 1
ATOM 1526 N N . GLU A 1 201 ? -26.363 9.923 24.561 1.00 42.59 201 GLU A N 1
ATOM 1527 C CA . GLU A 1 201 ? -26.710 11.116 25.355 1.00 42.59 201 GLU A CA 1
ATOM 1528 C C . GLU A 1 201 ? -26.848 10.889 26.885 1.00 42.59 201 GLU A C 1
ATOM 1530 O O . GLU A 1 201 ? -27.536 11.639 27.573 1.00 42.59 201 GLU A O 1
ATOM 1535 N N . ARG A 1 202 ? -26.214 9.881 27.489 1.00 44.03 202 ARG A N 1
ATOM 1536 C CA . ARG A 1 202 ? -26.152 9.696 28.946 1.00 44.03 202 ARG A CA 1
ATOM 1537 C C . ARG A 1 202 ? -24.801 9.134 29.369 1.00 44.03 202 ARG A C 1
ATOM 1539 O O . ARG A 1 202 ? -24.644 7.938 29.579 1.00 44.03 202 ARG A O 1
ATOM 1546 N N . GLY A 1 203 ? -23.855 10.040 29.570 1.00 35.25 203 GLY A N 1
ATOM 1547 C CA . GLY A 1 203 ? -22.544 9.737 30.137 1.00 35.25 203 GLY A CA 1
ATOM 1548 C C . GLY A 1 203 ? -21.958 10.914 30.904 1.00 35.25 203 GLY A C 1
ATOM 1549 O O . GLY A 1 203 ? -20.758 11.149 30.841 1.00 35.25 203 GLY A O 1
ATOM 1550 N N . GLY A 1 204 ? -22.805 11.683 31.597 1.00 32.12 204 GLY A N 1
ATOM 1551 C CA . GLY A 1 204 ? -22.324 12.598 32.621 1.00 32.12 204 GLY A CA 1
ATOM 1552 C C . GLY A 1 204 ? -21.450 11.836 33.615 1.00 32.12 204 GLY A C 1
ATOM 1553 O O . GLY A 1 204 ? -21.857 10.799 34.146 1.00 32.12 204 GLY A O 1
ATOM 1554 N N . LEU A 1 205 ? -20.253 12.364 33.861 1.00 38.66 205 LEU A N 1
ATOM 1555 C CA . LEU A 1 205 ? -19.486 12.056 35.055 1.00 38.66 205 LEU A CA 1
ATOM 1556 C C . LEU A 1 205 ? -20.422 12.310 36.244 1.00 38.66 205 LEU A C 1
ATOM 1558 O O . LEU A 1 205 ? -20.897 13.432 36.422 1.00 38.66 205 LEU A O 1
ATOM 1562 N N . LYS A 1 206 ? -20.719 11.285 37.046 1.00 32.97 206 LYS A N 1
ATOM 1563 C CA . LYS A 1 206 ? -21.196 11.550 38.402 1.00 32.97 206 LYS A CA 1
ATOM 1564 C C . LYS A 1 206 ? -20.030 12.182 39.168 1.00 32.97 206 LYS A C 1
ATOM 1566 O O . LYS A 1 206 ? -19.106 11.470 39.555 1.00 32.97 206 LYS A O 1
ATOM 1571 N N . VAL A 1 207 ? -20.097 13.497 39.354 1.00 43.41 207 VAL A N 1
ATOM 1572 C CA . VAL A 1 207 ? -19.628 14.217 40.547 1.00 43.41 207 VAL A CA 1
ATOM 1573 C C . VAL A 1 207 ? -20.839 14.865 41.189 1.00 43.41 207 VAL A C 1
ATOM 1575 O O . VAL A 1 207 ? -21.669 15.414 40.430 1.00 43.41 207 VAL A O 1
#

Sequence (207 aa):
MHAGGRLGLLKALPSEWLPQNADEDFARELERYMSRAAIIGGEWGEAQLGSRPTMSVPLPVAVASFIRGYVRTFADEWVTERAREISDAVAAGLDAGEPMDRIAARLRDVFEGTMSRERATVIARTETIRASSAGALERYREAGVTDKEWSADGEGTCAQCQALHGEQRPMDRPFTGGIDAPPAHPDCRCATLPVLPEYGERGGLKV

pLDDT: mean 70.04, std 17.74, range [27.8, 97.12]

Radius of gyration: 22.45 Å; Cα contacts (8 Å, |Δi|>4): 237; chains: 1; bounding box: 59×42×76 Å